Protein AF-A0AA42J144-F1 (afdb_monomer_lite)

Structure (mmCIF, N/CA/C/O backbone):
data_AF-A0AA42J144-F1
#
_entry.id   AF-A0AA42J144-F1
#
loop_
_atom_site.group_PDB
_atom_site.id
_atom_site.type_symbol
_atom_site.label_atom_id
_atom_site.label_alt_id
_atom_site.label_comp_id
_atom_site.label_asym_id
_atom_site.label_entity_id
_atom_site.label_seq_id
_atom_site.pdbx_PDB_ins_code
_atom_site.Cartn_x
_atom_site.Cartn_y
_atom_site.Cartn_z
_atom_site.occupancy
_atom_site.B_iso_or_equiv
_atom_site.auth_seq_id
_atom_site.auth_comp_id
_atom_site.auth_asym_id
_atom_site.auth_atom_id
_atom_site.pdbx_PDB_model_num
ATOM 1 N N . MET A 1 1 ? -23.942 -3.089 6.281 1.00 58.16 1 MET A N 1
ATOM 2 C CA . MET A 1 1 ? -23.198 -3.669 5.130 1.00 58.16 1 MET A CA 1
ATOM 3 C C . MET A 1 1 ? -22.330 -4.812 5.658 1.00 58.16 1 MET A C 1
ATOM 5 O O . MET A 1 1 ? -22.430 -5.117 6.838 1.00 58.16 1 MET A O 1
ATOM 9 N N . ALA A 1 2 ? -21.521 -5.504 4.844 1.00 68.31 2 ALA A N 1
ATOM 10 C CA . ALA A 1 2 ? -20.462 -6.337 5.428 1.00 68.31 2 ALA A CA 1
ATOM 11 C C . ALA A 1 2 ? -19.446 -5.417 6.132 1.00 68.31 2 ALA A C 1
ATOM 13 O O . ALA A 1 2 ? -19.110 -4.364 5.586 1.00 68.31 2 ALA A O 1
ATOM 14 N N . GLY A 1 3 ? -18.998 -5.793 7.333 1.00 84.81 3 GLY A N 1
ATOM 15 C CA . GLY A 1 3 ? -18.029 -5.004 8.097 1.00 84.81 3 GLY A CA 1
ATOM 16 C C . GLY A 1 3 ? -16.702 -4.816 7.353 1.00 84.81 3 GLY A C 1
ATOM 17 O O . GLY A 1 3 ? -16.341 -5.615 6.489 1.00 84.81 3 GLY A O 1
ATOM 18 N N . CYS A 1 4 ? -15.966 -3.756 7.685 1.00 93.94 4 CYS A N 1
ATOM 19 C CA . CYS A 1 4 ? -14.694 -3.414 7.052 1.00 93.94 4 CYS A CA 1
ATOM 20 C C . CYS A 1 4 ? -13.552 -3.470 8.056 1.00 93.94 4 CYS A C 1
ATOM 22 O O . CYS A 1 4 ? -13.543 -2.723 9.030 1.00 93.94 4 CYS A O 1
ATOM 24 N N . ASN A 1 5 ? -12.570 -4.327 7.787 1.00 97.19 5 ASN A N 1
ATOM 25 C CA . ASN A 1 5 ? -11.374 -4.461 8.611 1.00 97.19 5 ASN A CA 1
ATOM 26 C C . ASN A 1 5 ? -10.191 -3.866 7.855 1.00 97.19 5 ASN A C 1
ATOM 28 O O . ASN A 1 5 ? -9.768 -4.408 6.834 1.00 97.19 5 ASN A O 1
ATOM 32 N N . VAL A 1 6 ? -9.667 -2.748 8.341 1.00 97.75 6 VAL A N 1
ATOM 33 C CA . VAL A 1 6 ? -8.610 -1.979 7.686 1.00 97.75 6 VAL A CA 1
ATOM 34 C C . VAL A 1 6 ? -7.323 -2.121 8.477 1.00 97.75 6 VAL A C 1
ATOM 36 O O . VAL A 1 6 ? -7.276 -1.819 9.667 1.00 97.75 6 VAL A O 1
ATOM 39 N N . LEU A 1 7 ? -6.264 -2.556 7.803 1.00 98.12 7 LEU A N 1
ATOM 40 C CA . LEU A 1 7 ? -4.915 -2.591 8.343 1.00 98.12 7 LEU A CA 1
ATOM 41 C C . LEU A 1 7 ? -4.058 -1.603 7.553 1.00 98.12 7 LEU A C 1
ATOM 43 O O . LEU A 1 7 ? -3.829 -1.805 6.364 1.00 98.12 7 LEU A O 1
ATOM 47 N N . VAL A 1 8 ? -3.587 -0.539 8.197 1.00 97.31 8 VAL A N 1
ATOM 48 C CA . VAL A 1 8 ? -2.738 0.478 7.569 1.00 97.31 8 VAL A CA 1
ATOM 49 C C . VAL A 1 8 ? -1.294 0.301 8.019 1.00 97.31 8 VAL A C 1
ATOM 51 O O . VAL A 1 8 ? -1.003 0.314 9.215 1.00 97.31 8 VAL A O 1
ATOM 54 N N . TYR A 1 9 ? -0.391 0.176 7.050 1.00 95.44 9 TYR A N 1
ATOM 55 C CA . TYR A 1 9 ? 1.048 0.296 7.251 1.00 95.44 9 TYR A CA 1
ATOM 56 C C . TYR A 1 9 ? 1.542 1.533 6.500 1.00 95.44 9 TYR A C 1
ATOM 58 O O . TYR A 1 9 ? 1.660 1.525 5.270 1.00 95.44 9 TYR A O 1
ATOM 66 N N . GLY A 1 10 ? 1.805 2.602 7.243 1.00 91.50 10 GLY A N 1
ATOM 67 C CA . GLY A 1 10 ? 2.383 3.837 6.738 1.00 91.50 10 GLY A CA 1
ATOM 68 C C . GLY A 1 10 ? 3.850 3.938 7.133 1.00 91.50 10 GLY A C 1
ATOM 69 O O . GLY A 1 10 ? 4.163 3.896 8.316 1.00 91.50 10 GLY A O 1
ATOM 70 N N . SER A 1 11 ? 4.754 4.116 6.177 1.00 86.94 11 SER A N 1
ATOM 71 C CA . SER A 1 11 ? 6.141 4.494 6.469 1.00 86.94 11 SER A CA 1
ATOM 72 C C . SER A 1 11 ? 6.609 5.582 5.513 1.00 86.94 11 SER A C 1
ATOM 74 O O . SER A 1 11 ? 6.485 5.465 4.289 1.00 86.94 11 SER A O 1
ATOM 76 N N . GLY A 1 12 ? 7.140 6.663 6.077 1.00 72.00 12 GLY A N 1
ATOM 77 C CA . GLY A 1 12 ? 7.575 7.810 5.302 1.00 72.00 12 GLY A CA 1
ATOM 78 C C . GLY A 1 12 ? 8.625 8.648 6.013 1.00 72.00 12 GLY A C 1
ATOM 79 O O . GLY A 1 12 ? 8.705 8.695 7.238 1.00 72.00 12 GLY A O 1
ATOM 80 N N . ASN A 1 13 ? 9.407 9.341 5.193 1.00 69.12 13 ASN A N 1
ATOM 81 C CA . ASN A 1 13 ? 10.323 10.399 5.604 1.00 69.12 13 ASN A CA 1
ATOM 82 C C . ASN A 1 13 ? 9.637 11.757 5.442 1.00 69.12 13 ASN A C 1
ATOM 84 O O . ASN A 1 13 ? 8.698 11.864 4.649 1.00 69.12 13 ASN A O 1
ATOM 88 N N . CYS A 1 14 ? 10.097 12.743 6.213 1.00 57.16 14 CYS A N 1
ATOM 89 C CA . CYS A 1 14 ? 9.656 14.143 6.303 1.00 57.16 14 CYS A CA 1
ATOM 90 C C . CYS A 1 14 ? 8.375 14.522 5.549 1.00 57.16 14 CYS A C 1
ATOM 92 O O . CYS A 1 14 ? 7.340 14.684 6.189 1.00 57.16 14 CYS A O 1
ATOM 94 N N . GLU A 1 15 ? 8.406 14.652 4.215 1.00 61.41 15 GLU A N 1
ATOM 95 C CA . GLU A 1 15 ? 7.274 15.210 3.466 1.00 61.41 15 GLU A CA 1
ATOM 96 C C . GLU A 1 15 ? 6.050 14.293 3.426 1.00 61.41 15 GLU A C 1
ATOM 98 O O . GLU A 1 15 ? 4.920 14.767 3.375 1.00 61.41 15 GLU A O 1
ATOM 103 N N . ILE A 1 16 ? 6.262 12.977 3.461 1.00 74.62 16 ILE A N 1
ATOM 104 C CA . ILE A 1 16 ? 5.175 11.998 3.579 1.00 74.62 16 ILE A CA 1
ATOM 105 C C . ILE A 1 16 ? 4.931 11.628 5.037 1.00 74.62 16 ILE A C 1
ATOM 107 O O . ILE A 1 16 ? 3.812 11.265 5.380 1.00 74.62 16 ILE A O 1
ATOM 111 N N . ALA A 1 17 ? 5.940 11.746 5.902 1.00 77.56 17 ALA A N 1
ATOM 112 C CA . ALA A 1 17 ? 5.809 11.452 7.325 1.00 77.56 17 ALA A CA 1
ATOM 113 C C . ALA A 1 17 ? 4.704 12.302 7.979 1.00 77.56 17 ALA A C 1
ATOM 115 O O . ALA A 1 17 ? 3.832 11.747 8.642 1.00 77.56 17 ALA A O 1
ATOM 116 N N . ALA A 1 18 ? 4.683 13.614 7.710 1.00 76.00 18 ALA A N 1
ATOM 117 C CA . ALA A 1 18 ? 3.641 14.515 8.211 1.00 76.00 18 ALA A CA 1
ATOM 118 C C . ALA A 1 18 ? 2.244 14.174 7.657 1.00 76.00 18 ALA A C 1
ATOM 120 O O . ALA A 1 18 ? 1.253 14.243 8.376 1.00 76.00 18 ALA A O 1
ATOM 121 N N . LEU A 1 19 ? 2.163 13.752 6.391 1.00 81.62 19 LEU A N 1
ATOM 122 C CA . LEU A 1 19 ? 0.899 13.349 5.768 1.00 81.62 19 LEU A CA 1
ATOM 123 C C . LEU A 1 19 ? 0.388 12.003 6.308 1.00 81.62 19 LEU A C 1
ATOM 125 O O . LEU A 1 19 ? -0.814 11.826 6.467 1.00 81.62 19 LEU A O 1
ATOM 129 N N . ILE A 1 20 ? 1.283 11.052 6.600 1.00 88.31 20 ILE A N 1
ATOM 130 C CA . ILE A 1 20 ? 0.932 9.780 7.250 1.00 88.31 20 ILE A CA 1
ATOM 131 C C . ILE A 1 20 ? 0.431 10.051 8.668 1.00 88.31 20 ILE A C 1
ATOM 133 O O . ILE A 1 20 ? -0.573 9.475 9.077 1.00 88.31 20 ILE A O 1
ATOM 137 N N . GLU A 1 21 ? 1.119 10.923 9.407 1.00 85.75 21 GLU A N 1
ATOM 138 C CA . GLU A 1 21 ? 0.705 11.345 10.744 1.00 85.75 21 GLU A CA 1
ATOM 139 C C . GLU A 1 21 ? -0.700 11.961 10.718 1.00 85.75 21 GLU A C 1
ATOM 141 O O . GLU A 1 21 ? -1.574 11.521 11.464 1.00 85.75 21 GLU A O 1
ATOM 146 N N . GLU A 1 22 ? -0.943 12.915 9.814 1.00 87.31 22 GLU A N 1
ATOM 147 C CA . GLU A 1 22 ? -2.257 13.538 9.635 1.00 87.31 22 GLU A CA 1
ATOM 148 C C . GLU A 1 22 ? -3.335 12.514 9.258 1.00 87.31 22 GLU A C 1
ATOM 150 O O . GLU A 1 22 ? -4.426 12.530 9.826 1.00 87.31 22 GLU A O 1
ATOM 155 N N . GLU A 1 23 ? -3.045 11.591 8.339 1.00 92.00 23 GLU A N 1
ATOM 156 C CA . GLU A 1 23 ? -4.014 10.575 7.928 1.00 92.00 23 GLU A CA 1
ATOM 157 C C . GLU A 1 23 ? -4.383 9.635 9.087 1.00 92.00 23 GLU A C 1
ATOM 159 O O . GLU A 1 23 ? -5.553 9.294 9.249 1.00 92.00 23 GLU A O 1
ATOM 164 N N . ILE A 1 24 ? -3.428 9.261 9.947 1.00 91.19 24 ILE A N 1
ATOM 165 C CA . ILE A 1 24 ? -3.718 8.458 11.147 1.00 91.19 24 ILE A CA 1
ATOM 166 C C . ILE A 1 24 ? -4.563 9.257 12.150 1.00 91.19 24 ILE A C 1
ATOM 168 O O . ILE A 1 24 ? -5.530 8.716 12.688 1.00 91.19 24 ILE A O 1
ATOM 172 N N . GLU A 1 25 ? -4.282 10.551 12.352 1.00 90.06 25 GLU A N 1
ATOM 173 C CA . GLU A 1 25 ? -5.142 11.431 13.163 1.00 90.06 25 GLU A CA 1
ATOM 174 C C . GLU A 1 25 ? -6.573 11.522 12.596 1.00 90.06 25 GLU A C 1
ATOM 176 O O . GLU A 1 25 ? -7.549 11.575 13.350 1.00 90.06 25 GLU A O 1
ATOM 181 N N . LEU A 1 26 ? -6.728 11.541 11.268 1.00 92.38 26 LEU A N 1
ATOM 182 C CA . LEU A 1 26 ? -8.035 11.541 10.607 1.00 92.38 26 LEU A CA 1
ATOM 183 C C . LEU A 1 26 ? -8.758 10.199 10.745 1.00 92.38 26 LEU A C 1
ATOM 185 O O . LEU A 1 26 ? -9.975 10.198 10.943 1.00 92.38 26 LEU A O 1
ATOM 189 N N . LEU A 1 27 ? -8.037 9.075 10.708 1.00 92.81 27 LEU A N 1
ATOM 190 C CA . LEU A 1 27 ? -8.605 7.754 10.997 1.00 92.81 27 LEU A CA 1
ATOM 191 C C . LEU A 1 27 ? -9.163 7.678 12.424 1.00 92.81 27 LEU A C 1
ATOM 193 O O . LEU A 1 27 ? -10.223 7.089 12.611 1.00 92.81 27 LEU A O 1
ATOM 197 N N . GLY A 1 28 ? -8.546 8.377 13.385 1.00 88.00 28 GLY A N 1
ATOM 198 C CA . GLY A 1 28 ? -9.057 8.555 14.754 1.00 88.00 28 GLY A CA 1
ATOM 199 C C . GLY A 1 28 ? -10.491 9.098 14.843 1.00 88.00 28 GLY A C 1
ATOM 200 O O . GLY A 1 28 ? -11.234 8.816 15.793 1.00 88.00 28 GLY A O 1
ATOM 201 N N . LYS A 1 29 ? -10.907 9.861 13.826 1.00 90.38 29 LYS A N 1
ATOM 202 C CA . LYS A 1 29 ? -12.229 10.497 13.735 1.00 90.38 29 LYS A CA 1
ATOM 203 C C . LYS A 1 29 ? -13.271 9.625 13.042 1.00 90.38 29 LYS A C 1
ATOM 205 O O . LYS A 1 29 ? -14.443 9.993 13.043 1.00 90.38 29 LYS A O 1
ATOM 210 N N . VAL A 1 30 ? -12.872 8.497 12.454 1.00 89.62 30 VAL A N 1
ATOM 211 C CA . VAL A 1 30 ? -13.826 7.505 11.956 1.00 89.62 30 VAL A CA 1
ATOM 212 C C . VAL A 1 30 ? -14.493 6.866 13.173 1.00 89.62 30 VAL A C 1
ATOM 214 O O . VAL A 1 30 ? -13.828 6.452 14.123 1.00 89.62 30 VAL A O 1
ATOM 217 N N . ASP A 1 31 ? -15.819 6.873 13.187 1.00 86.75 31 ASP A N 1
ATOM 218 C CA . ASP A 1 31 ? -16.609 6.336 14.290 1.00 86.75 31 ASP A CA 1
ATOM 219 C C . ASP A 1 31 ? -17.840 5.646 13.710 1.00 86.75 31 ASP A C 1
ATOM 221 O O . ASP A 1 31 ? -18.845 6.279 13.386 1.00 86.75 31 ASP A O 1
ATOM 225 N N . HIS A 1 32 ? -17.689 4.352 13.443 1.00 88.12 32 HIS A N 1
ATOM 226 C CA . HIS A 1 32 ? -18.742 3.526 12.882 1.00 88.12 32 HIS A CA 1
ATOM 227 C C . HIS A 1 32 ? -18.584 2.074 13.356 1.00 88.12 32 HIS A C 1
ATOM 229 O O . HIS A 1 32 ? -17.521 1.488 13.135 1.00 88.12 32 HIS A O 1
ATOM 235 N N . PRO A 1 33 ? -19.638 1.446 13.910 1.00 86.00 33 PRO A N 1
ATOM 236 C CA . PRO A 1 33 ? -19.541 0.130 14.550 1.00 86.00 33 PRO A CA 1
ATOM 237 C C . PRO A 1 33 ? -19.189 -1.010 13.581 1.00 86.00 33 PRO A C 1
ATOM 239 O O . PRO A 1 33 ? -18.660 -2.039 13.984 1.00 86.00 33 PRO A O 1
ATOM 242 N N . GLU A 1 34 ? -19.463 -0.843 12.283 1.00 89.12 34 GLU A N 1
ATOM 243 C CA . GLU A 1 34 ? -19.100 -1.832 11.253 1.00 89.12 34 GLU A CA 1
ATOM 244 C C . GLU A 1 34 ? -17.634 -1.717 10.777 1.00 89.12 34 GLU A C 1
ATOM 246 O O . GLU A 1 34 ? -17.213 -2.496 9.920 1.00 89.12 34 GLU A O 1
ATOM 251 N N . ILE A 1 35 ? -16.855 -0.750 11.280 1.00 92.69 35 ILE A N 1
ATOM 252 C CA . ILE A 1 35 ? -15.471 -0.504 10.857 1.00 92.69 35 ILE A CA 1
ATOM 253 C C . ILE A 1 35 ? -14.504 -0.855 11.983 1.00 92.69 35 ILE A C 1
ATOM 255 O O . ILE A 1 35 ? -14.603 -0.335 13.087 1.00 92.69 35 ILE A O 1
ATOM 259 N N . LYS A 1 36 ? -13.497 -1.663 11.653 1.00 96.31 36 LYS A N 1
ATOM 260 C CA . LYS A 1 36 ? -12.343 -1.936 12.507 1.00 96.31 36 LYS A CA 1
ATOM 261 C C . LYS A 1 36 ? -11.076 -1.446 11.830 1.00 96.31 36 LYS A C 1
ATOM 263 O O . LYS A 1 36 ? -10.862 -1.712 10.648 1.00 96.31 36 LYS A O 1
ATOM 268 N N . ILE A 1 37 ? -10.224 -0.747 12.566 1.00 97.31 37 ILE A N 1
ATOM 269 C CA . ILE A 1 37 ? -9.002 -0.131 12.054 1.00 97.31 37 ILE A CA 1
ATOM 270 C C . ILE A 1 37 ? -7.842 -0.533 12.951 1.00 97.31 37 ILE A C 1
ATOM 272 O O . ILE A 1 37 ? -7.888 -0.369 14.164 1.00 97.31 37 ILE A O 1
ATOM 276 N N . PHE A 1 38 ? -6.768 -1.013 12.344 1.00 97.25 38 PHE A N 1
ATOM 277 C CA . PHE A 1 38 ? -5.453 -1.057 12.960 1.00 97.25 38 PHE A CA 1
ATOM 278 C C . PHE A 1 38 ? -4.490 -0.306 12.051 1.00 97.25 38 PHE A C 1
ATOM 280 O O . PHE A 1 38 ? -4.241 -0.734 10.927 1.00 97.25 38 PHE A O 1
ATOM 287 N N . ALA A 1 39 ? -3.949 0.813 12.512 1.00 95.81 39 ALA A N 1
ATOM 288 C CA . ALA A 1 39 ? -3.039 1.638 11.739 1.00 95.81 39 ALA A CA 1
ATOM 289 C C . ALA A 1 39 ? -1.717 1.818 12.480 1.00 95.81 39 ALA A C 1
ATOM 291 O O . ALA A 1 39 ? -1.699 2.102 13.675 1.00 95.81 39 ALA A O 1
ATOM 292 N N . ARG A 1 40 ? -0.606 1.678 11.757 1.00 93.06 40 ARG A N 1
ATOM 293 C CA . ARG A 1 40 ? 0.719 2.082 12.227 1.00 93.06 40 ARG A CA 1
ATOM 294 C C . ARG A 1 40 ? 1.379 3.014 11.226 1.00 93.06 40 ARG A C 1
ATOM 296 O O . ARG A 1 40 ? 1.500 2.672 10.051 1.00 93.06 40 ARG A O 1
ATOM 303 N N . GLY A 1 41 ? 1.823 4.164 11.716 1.00 89.62 41 GLY A N 1
ATOM 304 C CA . GLY A 1 41 ? 2.630 5.143 11.005 1.00 89.62 41 GLY A CA 1
ATOM 305 C C . GLY A 1 41 ? 4.027 5.206 11.593 1.00 89.62 41 GLY A C 1
ATOM 306 O O . GLY A 1 41 ? 4.191 5.509 12.770 1.00 89.62 41 GLY A O 1
ATOM 307 N N . TYR A 1 42 ? 5.027 4.940 10.766 1.00 85.81 42 TYR A N 1
ATOM 308 C CA . TYR A 1 42 ? 6.435 5.129 11.081 1.00 85.81 42 TYR A CA 1
ATOM 309 C C . TYR A 1 42 ? 6.873 6.477 10.494 1.00 85.81 42 TYR A C 1
ATOM 311 O O . TYR A 1 42 ? 7.049 6.616 9.281 1.00 85.81 42 TYR A O 1
ATOM 319 N N . ILE A 1 43 ? 6.976 7.476 11.366 1.00 82.06 43 ILE A N 1
ATOM 320 C CA . ILE A 1 43 ? 7.156 8.895 11.060 1.00 82.06 43 ILE A CA 1
ATOM 321 C C . ILE A 1 43 ? 8.629 9.250 11.306 1.00 82.06 43 ILE A C 1
ATOM 323 O O . ILE A 1 43 ? 9.068 9.447 12.441 1.00 82.06 43 ILE A O 1
ATOM 327 N N . LEU A 1 44 ? 9.424 9.293 10.236 1.00 68.56 44 LEU A N 1
ATOM 328 C CA . LEU A 1 44 ? 10.875 9.477 10.322 1.00 68.56 44 LEU A CA 1
ATOM 329 C C . LEU A 1 44 ? 11.244 10.972 10.235 1.00 68.56 44 LEU A C 1
ATOM 331 O O . LEU A 1 44 ? 11.186 11.568 9.159 1.00 68.56 44 LEU A O 1
ATOM 335 N N . GLU A 1 45 ? 11.619 11.575 11.372 1.00 59.84 45 GLU A N 1
ATOM 336 C CA . GLU A 1 45 ? 11.862 13.028 11.513 1.00 59.84 45 GLU A CA 1
ATOM 337 C C . GLU A 1 45 ? 13.197 13.520 10.921 1.00 59.84 45 GLU A C 1
ATOM 339 O O . GLU A 1 45 ? 13.265 14.609 10.357 1.00 59.84 45 GLU A O 1
ATOM 344 N N . ASN A 1 46 ? 14.272 12.733 11.042 1.00 50.22 46 ASN A N 1
ATOM 345 C CA . ASN A 1 46 ? 15.651 13.196 10.802 1.00 50.22 46 ASN A CA 1
ATOM 346 C C . ASN A 1 46 ? 16.232 12.834 9.420 1.00 50.22 46 ASN A C 1
ATOM 348 O O . ASN A 1 46 ? 17.410 13.076 9.163 1.00 50.22 46 ASN A O 1
ATOM 352 N N . SER A 1 47 ? 15.452 12.250 8.513 1.00 48.06 47 SER A N 1
ATOM 353 C CA . SER A 1 47 ? 15.985 11.612 7.298 1.00 48.06 47 SER A CA 1
ATOM 354 C C . SER A 1 47 ? 16.211 12.533 6.084 1.00 48.06 47 SER A C 1
ATOM 356 O O . SER A 1 47 ? 16.677 12.050 5.054 1.00 48.06 47 SER A O 1
ATOM 358 N N . CYS A 1 48 ? 15.924 13.845 6.146 1.00 45.66 48 CYS A N 1
ATOM 359 C CA . CYS A 1 48 ? 15.714 14.639 4.913 1.00 45.66 48 CYS A CA 1
ATOM 360 C C . CYS A 1 48 ? 16.618 15.845 4.665 1.00 45.66 48 CYS A C 1
ATOM 362 O O . CYS A 1 48 ? 16.312 16.633 3.766 1.00 45.66 48 CYS A O 1
ATOM 364 N N . LEU A 1 49 ? 17.762 15.985 5.343 1.00 37.56 49 LEU A N 1
ATOM 365 C CA . LEU A 1 49 ? 18.765 16.994 4.944 1.00 37.56 49 LEU A CA 1
ATOM 366 C C . LEU A 1 49 ? 19.121 16.897 3.440 1.00 37.56 49 LEU A C 1
ATOM 368 O O . LEU A 1 49 ? 19.347 17.912 2.785 1.00 37.56 49 LEU A O 1
ATOM 372 N N . ALA A 1 50 ? 19.047 15.686 2.883 1.00 38.41 50 ALA A N 1
ATOM 373 C CA . ALA A 1 50 ? 19.209 15.359 1.470 1.00 38.41 50 ALA A CA 1
ATOM 374 C C . ALA A 1 50 ? 18.093 15.887 0.529 1.00 38.41 50 ALA A C 1
ATOM 376 O O . ALA A 1 50 ? 18.371 16.321 -0.591 1.00 38.41 50 ALA A O 1
ATOM 377 N N . MET A 1 51 ? 16.818 15.881 0.948 1.00 42.38 51 MET A N 1
ATOM 378 C CA . MET A 1 51 ? 15.684 16.151 0.041 1.00 42.38 51 MET A CA 1
ATOM 379 C C . MET A 1 51 ? 15.193 17.605 0.040 1.00 42.38 51 MET A C 1
ATOM 381 O O . MET A 1 51 ? 14.686 18.066 -0.987 1.00 42.38 51 MET A O 1
ATOM 385 N N . TYR A 1 52 ? 15.456 18.378 1.102 1.00 38.91 52 TYR A N 1
ATOM 386 C CA . TYR A 1 52 ? 15.143 19.817 1.146 1.00 38.91 52 TYR A CA 1
ATOM 387 C C . TYR A 1 52 ? 15.827 20.630 0.029 1.00 38.91 52 TYR A C 1
ATOM 389 O O . TYR A 1 52 ? 15.319 21.681 -0.365 1.00 38.91 52 TYR A O 1
ATOM 397 N N . LYS A 1 53 ? 16.943 20.142 -0.536 1.00 38.06 53 LYS A N 1
ATOM 398 C CA . LYS A 1 53 ? 17.597 20.769 -1.699 1.00 38.06 53 LYS A CA 1
ATOM 399 C C . LYS A 1 53 ? 16.850 20.536 -3.020 1.00 38.06 53 LYS A C 1
ATOM 401 O O . LYS A 1 53 ? 16.918 21.388 -3.900 1.00 38.06 53 LYS A O 1
ATOM 406 N N . ARG A 1 54 ? 16.141 19.408 -3.174 1.00 40.66 54 ARG A N 1
ATOM 407 C CA . ARG A 1 54 ? 15.469 19.009 -4.428 1.00 40.66 54 ARG A CA 1
ATOM 408 C C . ARG A 1 54 ? 14.041 19.548 -4.547 1.00 40.66 54 ARG A C 1
ATOM 410 O O . ARG A 1 54 ? 13.563 19.736 -5.660 1.00 40.66 54 ARG A O 1
ATOM 417 N N . PHE A 1 55 ? 13.392 19.831 -3.419 1.00 46.56 55 PHE A N 1
ATOM 418 C CA . PHE A 1 55 ? 12.009 20.316 -3.349 1.00 46.56 55 PHE A CA 1
ATOM 419 C C . PHE A 1 55 ? 11.897 21.703 -2.708 1.00 46.56 55 PHE A C 1
ATOM 421 O O . PHE A 1 55 ? 10.886 22.029 -2.095 1.00 46.56 55 PHE A O 1
ATOM 428 N N . SER A 1 56 ? 12.924 22.545 -2.852 1.00 49.56 56 SER A N 1
ATOM 429 C CA . SER A 1 56 ? 12.938 23.898 -2.278 1.00 49.56 56 SER A CA 1
ATOM 430 C C . SER A 1 56 ? 11.742 24.753 -2.719 1.00 49.56 56 SER A C 1
ATOM 432 O O . SER A 1 56 ? 11.234 25.533 -1.920 1.00 49.56 56 SER A O 1
ATOM 434 N N . SER A 1 57 ? 11.243 24.555 -3.945 1.00 52.66 57 SER A N 1
ATOM 435 C CA . SER A 1 57 ? 10.034 25.204 -4.472 1.00 52.66 57 SER A CA 1
ATOM 436 C C . SER A 1 57 ? 8.723 24.671 -3.891 1.00 52.66 57 SER A C 1
ATOM 438 O O . SER A 1 57 ? 7.692 25.306 -4.069 1.00 52.66 57 SER A O 1
ATOM 440 N N . LEU A 1 58 ? 8.744 23.513 -3.229 1.00 49.47 58 LEU A N 1
ATOM 441 C CA . LEU A 1 58 ? 7.578 22.890 -2.597 1.00 49.47 58 LEU A CA 1
ATOM 442 C C . LEU A 1 58 ? 7.644 22.965 -1.068 1.00 49.47 58 LEU A C 1
ATOM 444 O O . LEU A 1 58 ? 6.811 22.375 -0.391 1.00 49.47 58 LEU A O 1
ATOM 448 N N . LYS A 1 59 ? 8.615 23.701 -0.512 1.00 54.16 59 LYS A N 1
ATOM 449 C CA . LYS A 1 59 ? 8.823 23.838 0.935 1.00 54.16 59 LYS A CA 1
ATOM 450 C C . LYS A 1 59 ? 7.568 24.305 1.678 1.00 54.16 59 LYS A C 1
ATOM 452 O O . LYS A 1 59 ? 7.341 23.853 2.793 1.00 54.16 59 LYS A O 1
ATOM 457 N N . ASP A 1 60 ? 6.759 25.150 1.046 1.00 55.84 60 ASP A N 1
ATOM 458 C CA . ASP A 1 60 ? 5.523 25.683 1.628 1.00 55.84 60 ASP A CA 1
ATOM 459 C C . ASP A 1 60 ? 4.346 24.683 1.570 1.00 55.84 60 ASP A C 1
ATOM 461 O O . ASP A 1 60 ? 3.369 24.846 2.295 1.00 55.84 60 ASP A O 1
ATOM 465 N N . GLU A 1 61 ? 4.438 23.634 0.740 1.00 53.84 61 GLU A N 1
ATOM 466 C CA . GLU A 1 61 ? 3.469 22.524 0.672 1.00 53.84 61 GLU A CA 1
ATOM 467 C C . GLU A 1 61 ? 3.856 21.346 1.587 1.00 53.84 61 GLU A C 1
ATOM 469 O O . GLU A 1 61 ? 3.046 20.451 1.828 1.00 53.84 61 GLU A O 1
ATOM 474 N N . ILE A 1 62 ? 5.093 21.329 2.098 1.00 56.59 62 ILE A N 1
ATOM 475 C CA . ILE A 1 62 ? 5.603 20.275 2.978 1.00 56.59 62 ILE A CA 1
ATOM 476 C C . ILE A 1 62 ? 5.101 20.530 4.404 1.00 56.59 62 ILE A C 1
ATOM 478 O O . ILE A 1 62 ? 5.521 21.477 5.071 1.00 56.59 62 ILE A O 1
ATOM 482 N N . GLY A 1 63 ? 4.208 19.659 4.881 1.00 59.22 63 GLY A N 1
ATOM 483 C CA . GLY A 1 63 ? 3.748 19.664 6.269 1.00 59.22 63 GLY A CA 1
ATOM 484 C C . GLY A 1 63 ? 4.896 19.438 7.259 1.00 59.22 63 GLY A C 1
ATOM 485 O O . GLY A 1 63 ? 5.887 18.774 6.952 1.00 59.22 63 GLY A O 1
ATOM 486 N N . GLN A 1 64 ? 4.764 19.991 8.465 1.00 62.81 64 GLN A N 1
ATOM 487 C CA . GLN A 1 64 ? 5.703 19.731 9.556 1.00 62.81 64 GLN A CA 1
ATOM 488 C C . GLN A 1 64 ? 5.257 18.492 10.331 1.00 62.81 64 GLN A C 1
ATOM 490 O O . GLN A 1 64 ? 4.091 18.395 10.714 1.00 62.81 64 GLN A O 1
ATOM 495 N N . VAL A 1 65 ? 6.191 17.570 10.573 1.00 64.44 65 VAL A N 1
ATOM 496 C CA . VAL A 1 65 ? 5.971 16.457 11.503 1.00 64.44 65 VAL A CA 1
ATOM 497 C C . VAL A 1 65 ? 5.725 17.034 12.895 1.00 64.44 65 VAL A C 1
ATOM 499 O O . VAL A 1 65 ? 6.492 17.882 13.353 1.00 64.44 65 VAL A O 1
ATOM 502 N N . LYS A 1 66 ? 4.644 16.602 13.549 1.00 67.25 66 LYS A N 1
ATOM 503 C CA . LYS A 1 66 ? 4.251 17.096 14.872 1.00 67.25 66 LYS A CA 1
ATOM 504 C C . LYS A 1 66 ? 4.892 16.285 15.995 1.00 67.25 66 LYS A C 1
ATOM 506 O O . LYS A 1 66 ? 5.313 16.883 16.983 1.00 67.25 66 LYS A O 1
ATOM 511 N N . ARG A 1 67 ? 4.895 14.949 15.888 1.00 68.25 67 ARG A N 1
ATOM 512 C CA . ARG A 1 67 ? 5.277 14.039 16.990 1.00 68.25 67 ARG A CA 1
ATOM 513 C C . ARG A 1 67 ? 6.446 13.109 16.671 1.00 68.25 67 ARG A C 1
ATOM 515 O O . ARG A 1 67 ? 7.179 12.765 17.593 1.00 68.25 67 ARG A O 1
ATOM 522 N N . GLY A 1 68 ? 6.566 12.663 15.420 1.00 70.69 68 GLY A N 1
ATOM 523 C CA . GLY A 1 68 ? 7.589 11.697 15.010 1.00 70.69 68 GLY A CA 1
ATOM 524 C C . GLY A 1 68 ? 7.473 10.313 15.647 1.00 70.69 68 GLY A C 1
ATOM 525 O O . GLY A 1 68 ? 6.633 10.050 16.506 1.00 70.69 68 GLY A O 1
ATOM 526 N N . GLY A 1 69 ? 8.342 9.397 15.217 1.00 79.50 69 GLY A N 1
ATOM 527 C CA . GLY A 1 69 ? 8.440 8.051 15.781 1.00 79.50 69 GLY A CA 1
ATOM 528 C C . GLY A 1 69 ? 7.352 7.100 15.279 1.00 79.50 69 GLY A C 1
ATOM 529 O O . GLY A 1 69 ? 6.963 7.134 14.114 1.00 79.50 69 GLY A O 1
ATOM 530 N N . LEU A 1 70 ? 6.894 6.199 16.142 1.00 85.44 70 LEU A N 1
ATOM 531 C CA . LEU A 1 70 ? 5.826 5.250 15.846 1.00 85.44 70 LEU A CA 1
ATOM 532 C C . LEU A 1 70 ? 4.500 5.765 16.406 1.00 85.44 70 LEU A C 1
ATOM 534 O O . LEU A 1 70 ? 4.344 5.910 17.620 1.00 85.44 70 LEU A O 1
ATOM 538 N N . TYR A 1 71 ? 3.528 5.953 15.521 1.00 86.81 71 TYR A N 1
ATOM 539 C CA . TYR A 1 71 ? 2.136 6.190 15.872 1.00 86.81 71 TYR A CA 1
ATOM 540 C C . TYR A 1 71 ? 1.313 4.932 15.570 1.00 86.81 71 TYR A C 1
ATOM 542 O O . TYR A 1 71 ? 1.197 4.519 14.420 1.00 86.81 71 TYR A O 1
ATOM 550 N N . GLU A 1 72 ? 0.750 4.307 16.601 1.00 89.00 72 GLU A N 1
ATOM 551 C CA . GLU A 1 72 ? -0.228 3.227 16.495 1.00 89.00 72 GLU A CA 1
ATOM 552 C C . GLU A 1 72 ? -1.628 3.727 16.868 1.00 89.00 72 GLU A C 1
ATOM 554 O O . GLU A 1 72 ? -1.832 4.346 17.913 1.00 89.00 72 GLU A O 1
ATOM 559 N N . TYR A 1 73 ? -2.601 3.379 16.034 1.00 90.38 73 TYR A N 1
ATOM 560 C CA . TYR A 1 73 ? -4.019 3.592 16.271 1.00 90.38 73 TYR A CA 1
ATOM 561 C C . TYR A 1 73 ? -4.778 2.276 16.111 1.00 90.38 73 TYR A C 1
ATOM 563 O O . TYR A 1 73 ? -4.534 1.504 15.179 1.00 90.38 73 TYR A O 1
ATOM 571 N N . PHE A 1 74 ? -5.717 2.021 17.015 1.00 93.38 74 PHE A N 1
ATOM 572 C CA . PHE A 1 74 ? -6.631 0.896 16.939 1.00 93.38 74 PHE A CA 1
ATOM 573 C C . PHE A 1 74 ? -8.060 1.324 17.266 1.00 93.38 74 PHE A C 1
ATOM 575 O O . PHE A 1 74 ? -8.288 2.079 18.209 1.00 93.38 74 PHE A O 1
ATOM 582 N N . TYR A 1 75 ? -9.003 0.796 16.493 1.00 89.81 75 TYR A N 1
ATOM 583 C CA . TYR A 1 75 ? -10.436 0.940 16.686 1.00 89.81 75 TYR A CA 1
ATOM 584 C C . TYR A 1 75 ? -11.138 -0.363 16.315 1.00 89.81 75 TYR A C 1
ATOM 586 O O . TYR A 1 75 ? -10.871 -0.916 15.249 1.00 89.81 75 TYR A O 1
ATOM 594 N N . ASP A 1 76 ? -12.027 -0.863 17.166 1.00 89.44 76 ASP A N 1
ATOM 595 C CA . ASP A 1 76 ? -12.759 -2.116 16.931 1.00 89.44 76 ASP A CA 1
ATOM 596 C C . ASP A 1 76 ? -14.261 -1.935 16.662 1.00 89.44 76 ASP A C 1
ATOM 598 O O . ASP A 1 76 ? -14.975 -2.932 16.526 1.00 89.44 76 ASP A O 1
ATOM 602 N N . GLY A 1 77 ? -14.711 -0.682 16.546 1.00 83.81 77 GLY A N 1
ATOM 603 C CA . GLY A 1 77 ? -16.118 -0.296 16.440 1.00 83.81 77 GLY A CA 1
ATOM 604 C C . GLY A 1 77 ? -16.665 0.344 17.720 1.00 83.81 77 GLY A C 1
ATOM 605 O O . GLY A 1 77 ? -17.677 1.040 17.660 1.00 83.81 77 GLY A O 1
ATOM 606 N N . GLU A 1 78 ? -15.987 0.162 18.857 1.00 84.75 78 GLU A N 1
ATOM 607 C CA . GLU A 1 78 ? -16.410 0.689 20.160 1.00 84.75 78 GLU A CA 1
ATOM 608 C C . GLU A 1 78 ? -15.241 1.339 20.914 1.00 84.75 78 GLU A C 1
ATOM 610 O O . GLU A 1 78 ? -15.319 2.499 21.323 1.00 84.75 78 GLU A O 1
ATOM 615 N N . GLU A 1 79 ? -14.131 0.617 21.069 1.00 87.25 79 GLU A N 1
ATOM 616 C CA . GLU A 1 79 ? -12.943 1.055 21.791 1.00 87.25 79 GLU A CA 1
ATOM 617 C C . GLU A 1 79 ? -11.936 1.722 20.848 1.00 87.25 79 GLU A C 1
ATOM 619 O O . GLU A 1 79 ? -11.618 1.205 19.777 1.00 87.25 79 GLU A O 1
ATOM 624 N N . LYS A 1 80 ? -11.388 2.867 21.275 1.00 90.44 80 LYS A N 1
ATOM 625 C CA . LYS A 1 80 ? -10.293 3.573 20.595 1.00 90.44 80 LYS A CA 1
ATOM 626 C C . LYS A 1 80 ? -9.037 3.532 21.455 1.00 90.44 80 LYS A C 1
ATOM 628 O O . LYS A 1 80 ? -9.053 3.982 22.599 1.00 90.44 80 LYS A O 1
ATOM 633 N N . ILE A 1 81 ? -7.940 3.042 20.883 1.00 90.00 81 ILE A N 1
ATOM 634 C CA . ILE A 1 81 ? -6.624 2.994 21.524 1.00 90.00 81 ILE A CA 1
ATOM 635 C C . ILE A 1 81 ? -5.621 3.737 20.645 1.00 90.00 81 ILE A C 1
ATOM 637 O O . ILE A 1 81 ? -5.424 3.396 19.479 1.00 90.00 81 ILE A O 1
ATOM 641 N N . GLU A 1 82 ? -4.937 4.714 21.232 1.00 89.00 82 GLU A N 1
ATOM 642 C CA . GLU A 1 82 ? -3.837 5.446 20.605 1.00 89.00 82 GLU A CA 1
ATOM 643 C C . GLU A 1 82 ? -2.552 5.227 21.398 1.00 89.00 82 GLU A C 1
ATOM 645 O O . GLU A 1 82 ? -2.519 5.382 22.622 1.00 89.00 82 GLU A O 1
ATOM 650 N N . ARG A 1 83 ? -1.469 4.887 20.699 1.00 86.31 83 ARG A N 1
ATOM 651 C CA . ARG A 1 83 ? -0.138 4.746 21.287 1.00 86.31 83 ARG A CA 1
ATOM 652 C C . ARG A 1 83 ? 0.881 5.490 20.441 1.00 86.31 83 ARG A C 1
ATOM 654 O O . ARG A 1 83 ? 0.926 5.340 19.226 1.00 86.31 83 ARG A O 1
ATOM 661 N N . HIS A 1 84 ? 1.733 6.244 21.122 1.00 83.06 84 HIS A N 1
ATOM 662 C CA . HIS A 1 84 ? 2.844 6.961 20.515 1.00 83.06 84 HIS A CA 1
ATOM 663 C C . HIS A 1 84 ? 4.140 6.521 21.177 1.00 83.06 84 HIS A C 1
ATOM 665 O O . HIS A 1 84 ? 4.250 6.525 22.404 1.00 83.06 84 HIS A O 1
ATOM 671 N N . GLU A 1 85 ? 5.121 6.148 20.368 1.00 81.31 85 GLU A N 1
ATOM 672 C CA . GLU A 1 8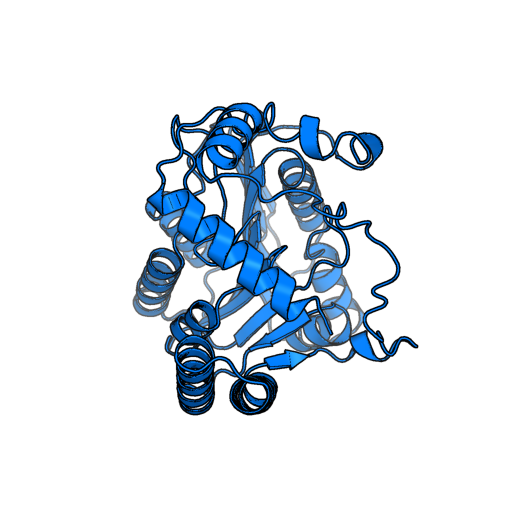5 ? 6.460 5.807 20.826 1.00 81.31 85 GLU A CA 1
ATOM 673 C C . GLU A 1 85 ? 7.473 6.652 20.064 1.00 81.31 85 GLU A C 1
ATOM 675 O O . GLU A 1 85 ? 7.566 6.567 18.842 1.00 81.31 85 GLU A O 1
ATOM 680 N N . MET A 1 86 ? 8.291 7.424 20.779 1.00 68.62 86 MET A N 1
ATOM 681 C CA . MET A 1 86 ? 9.403 8.169 20.180 1.00 68.62 86 MET A CA 1
ATOM 682 C C . MET A 1 86 ? 10.598 7.245 19.897 1.00 68.62 86 MET A C 1
ATOM 684 O O . MET A 1 86 ? 11.696 7.440 20.413 1.00 68.62 86 MET A O 1
ATOM 688 N N . VAL A 1 87 ? 10.373 6.185 19.121 1.00 66.44 87 VAL A N 1
ATOM 689 C CA . VAL A 1 87 ? 11.409 5.242 18.696 1.00 66.44 87 VAL A CA 1
ATOM 690 C C . VAL A 1 87 ? 11.557 5.340 17.185 1.00 66.44 87 VAL A C 1
ATOM 692 O O . VAL A 1 87 ? 10.598 5.137 16.440 1.00 66.44 87 VAL A O 1
ATOM 695 N N . LEU A 1 88 ? 12.781 5.613 16.728 1.00 62.12 88 LEU A N 1
ATOM 696 C CA . LEU A 1 88 ? 13.165 5.470 15.324 1.00 62.12 88 LEU A CA 1
ATOM 697 C C . LEU A 1 88 ? 13.260 3.976 15.001 1.00 62.12 88 LEU A C 1
ATOM 699 O O . LEU A 1 88 ? 14.327 3.367 15.063 1.00 62.12 88 LEU A O 1
ATOM 703 N N . ALA A 1 89 ? 12.113 3.364 14.729 1.00 62.03 89 ALA A N 1
ATOM 704 C CA . ALA A 1 89 ? 12.050 1.981 14.295 1.00 62.03 89 ALA A CA 1
ATOM 705 C C . ALA A 1 89 ? 12.423 1.887 12.812 1.00 62.03 89 ALA A C 1
ATOM 707 O O . ALA A 1 89 ? 11.981 2.696 11.993 1.00 62.03 89 ALA A O 1
ATOM 708 N N . LYS A 1 90 ? 13.204 0.863 12.458 1.00 72.12 90 LYS A N 1
ATOM 709 C CA . LYS A 1 90 ? 13.510 0.536 11.065 1.00 72.12 90 LYS A CA 1
ATOM 710 C C . LYS A 1 90 ? 12.271 -0.043 10.393 1.00 72.12 90 LYS A C 1
ATOM 712 O O . LYS A 1 90 ? 12.023 -1.250 10.391 1.00 72.12 90 LYS A O 1
ATOM 717 N N . SER A 1 91 ? 11.463 0.853 9.858 1.00 78.62 91 SER A N 1
ATOM 718 C CA . SER A 1 91 ? 10.183 0.551 9.219 1.00 78.62 91 SER A CA 1
ATOM 719 C C . SER A 1 91 ? 10.339 -0.265 7.929 1.00 78.62 91 SER A C 1
ATOM 721 O O . SER A 1 91 ? 9.471 -1.033 7.538 1.00 78.62 91 SER A O 1
ATOM 723 N N . SER A 1 92 ? 11.489 -0.167 7.274 1.00 83.50 92 SER A N 1
ATOM 724 C CA . SER A 1 92 ? 11.770 -0.929 6.052 1.00 83.50 92 SER A CA 1
ATOM 725 C C . SER A 1 92 ? 12.134 -2.404 6.272 1.00 83.50 92 SER A C 1
ATOM 727 O O . SER A 1 92 ? 12.231 -3.154 5.297 1.00 83.50 92 SER A O 1
ATOM 729 N N . GLU A 1 93 ? 12.365 -2.837 7.517 1.00 89.25 93 GLU A N 1
ATOM 730 C CA . GLU A 1 93 ? 12.750 -4.217 7.820 1.00 89.25 93 GLU A CA 1
ATOM 731 C C . GLU A 1 93 ? 11.552 -5.171 7.728 1.00 89.25 93 GLU A C 1
ATOM 733 O O . GLU A 1 93 ? 10.425 -4.870 8.134 1.00 89.25 93 GLU A O 1
ATOM 738 N N . LYS A 1 94 ? 11.813 -6.367 7.197 1.00 93.31 94 LYS A N 1
ATOM 739 C CA . LYS A 1 94 ? 10.807 -7.415 7.011 1.00 93.31 94 LYS A CA 1
ATOM 740 C C . LYS A 1 94 ? 10.168 -7.823 8.331 1.00 93.31 94 LYS A C 1
ATOM 742 O O . LYS A 1 94 ? 8.961 -8.034 8.383 1.00 93.31 94 LYS A O 1
ATOM 747 N N . GLU A 1 95 ? 10.980 -7.944 9.372 1.00 93.12 95 GLU A N 1
ATOM 748 C CA . GLU A 1 95 ? 10.575 -8.351 10.710 1.00 93.12 95 GLU A CA 1
ATOM 749 C C . GLU A 1 95 ? 9.628 -7.312 11.322 1.00 93.12 95 GLU A C 1
ATOM 751 O O . GLU A 1 95 ? 8.554 -7.679 11.795 1.00 93.12 95 GLU A O 1
ATOM 756 N N . THR A 1 96 ? 9.958 -6.019 11.207 1.00 91.38 96 THR A N 1
ATOM 757 C CA . THR A 1 96 ? 9.099 -4.904 11.642 1.00 91.38 96 THR A CA 1
ATOM 758 C C . THR A 1 96 ? 7.750 -4.922 10.923 1.00 91.38 96 THR A C 1
ATOM 760 O O . THR A 1 96 ? 6.693 -4.755 11.539 1.00 91.38 96 THR A O 1
ATOM 763 N N . PHE A 1 97 ? 7.770 -5.141 9.606 1.00 94.75 97 PHE A N 1
ATOM 764 C CA . PHE A 1 97 ? 6.558 -5.251 8.802 1.00 94.75 97 PHE A CA 1
ATOM 765 C C . PHE A 1 97 ? 5.705 -6.464 9.210 1.00 94.75 97 PHE A C 1
ATOM 767 O O . PHE A 1 97 ? 4.498 -6.336 9.422 1.00 94.75 97 PHE A O 1
ATOM 774 N N . GLU A 1 98 ? 6.323 -7.636 9.368 1.00 96.25 98 GLU A N 1
ATOM 775 C CA . GLU A 1 98 ? 5.647 -8.868 9.781 1.00 96.25 98 GLU A CA 1
ATOM 776 C C . GLU A 1 98 ? 5.027 -8.750 11.176 1.00 96.25 98 GLU A C 1
ATOM 778 O O . GLU A 1 98 ? 3.876 -9.150 11.360 1.00 96.25 98 GLU A O 1
ATOM 783 N N . GLU A 1 99 ? 5.741 -8.161 12.137 1.00 94.62 99 GLU A N 1
ATOM 784 C CA . GLU A 1 99 ? 5.236 -7.921 13.488 1.00 94.62 99 GLU A CA 1
ATOM 785 C C . GLU A 1 99 ? 3.993 -7.025 13.465 1.00 94.62 99 GLU A C 1
ATOM 787 O O . GLU A 1 99 ? 2.963 -7.373 14.050 1.00 94.62 99 GLU A O 1
ATOM 792 N N . CYS A 1 100 ? 4.058 -5.906 12.735 1.00 94.25 100 CYS A N 1
ATOM 793 C CA . CYS A 1 100 ? 2.925 -5.002 12.560 1.00 94.25 100 CYS A CA 1
ATOM 794 C C . CYS A 1 100 ? 1.703 -5.738 11.999 1.00 94.25 100 CYS A C 1
ATOM 796 O O . CYS A 1 100 ? 0.608 -5.644 12.558 1.00 94.25 100 CYS A O 1
ATOM 798 N N . LEU A 1 101 ? 1.880 -6.488 10.906 1.00 96.62 101 LEU A N 1
ATOM 799 C CA . LEU A 1 101 ? 0.777 -7.219 10.290 1.00 96.62 101 LEU A CA 1
ATOM 800 C C . LEU A 1 101 ? 0.219 -8.300 11.217 1.00 96.62 101 LEU A C 1
ATOM 802 O O . LEU A 1 101 ? -0.996 -8.454 11.314 1.00 96.62 101 LEU A O 1
ATOM 806 N N . GLN A 1 102 ? 1.080 -9.038 11.919 1.00 96.88 102 GLN A N 1
ATOM 807 C CA . GLN A 1 102 ? 0.651 -10.072 12.854 1.00 96.88 102 GLN A CA 1
ATOM 808 C C . GLN A 1 102 ? -0.175 -9.481 14.006 1.00 96.88 102 GLN A C 1
ATOM 810 O O . GLN A 1 102 ? -1.186 -10.069 14.396 1.00 96.88 102 GLN A O 1
ATOM 815 N N . MET A 1 103 ? 0.225 -8.321 14.533 1.00 95.00 103 MET A N 1
ATOM 816 C CA . MET A 1 103 ? -0.540 -7.606 15.554 1.00 95.00 103 MET A CA 1
ATOM 817 C C . MET A 1 103 ? -1.887 -7.121 15.022 1.00 95.00 103 MET A C 1
ATOM 819 O O . MET A 1 103 ? -2.907 -7.380 15.661 1.00 95.00 103 MET A O 1
ATOM 823 N N . GLY A 1 104 ? -1.904 -6.488 13.846 1.00 95.62 104 GLY A N 1
ATOM 824 C CA . GLY A 1 104 ? -3.133 -6.005 13.220 1.00 95.62 104 GLY A CA 1
ATOM 825 C C . GLY A 1 104 ? -4.122 -7.129 12.923 1.00 95.62 104 GLY A C 1
ATOM 826 O O . GLY A 1 104 ? -5.275 -7.041 13.327 1.00 95.62 104 GLY A O 1
ATOM 827 N N . ILE A 1 105 ? -3.666 -8.236 12.326 1.00 96.56 105 ILE A N 1
ATOM 828 C CA . ILE A 1 105 ? -4.498 -9.425 12.068 1.00 96.56 105 ILE A CA 1
ATOM 829 C C . ILE A 1 105 ? -5.109 -9.958 13.368 1.00 96.56 105 ILE A C 1
ATOM 831 O O . ILE A 1 105 ? -6.308 -10.226 13.423 1.00 96.56 105 ILE A O 1
ATOM 835 N N . LYS A 1 106 ? -4.300 -10.086 14.427 1.00 95.12 106 LYS A N 1
ATOM 836 C CA . LYS A 1 106 ? -4.774 -10.587 15.721 1.00 95.12 106 LYS A CA 1
ATOM 837 C C . LYS A 1 106 ? -5.815 -9.658 16.350 1.00 95.12 106 LYS A C 1
ATOM 839 O O . LYS A 1 106 ? -6.781 -10.156 16.916 1.00 95.12 106 LYS A O 1
ATOM 844 N N . ARG A 1 107 ? -5.605 -8.339 16.290 1.00 93.38 107 ARG A N 1
ATOM 845 C CA . ARG A 1 107 ? -6.523 -7.356 16.885 1.00 93.38 107 ARG A CA 1
ATOM 846 C C . ARG A 1 107 ? -7.822 -7.213 16.095 1.00 93.38 107 ARG A C 1
ATOM 848 O O . ARG A 1 107 ? -8.884 -7.164 16.698 1.00 93.38 107 ARG A O 1
ATOM 855 N N . LEU A 1 108 ? -7.743 -7.181 14.764 1.00 94.44 108 LEU A N 1
ATOM 856 C CA . LEU A 1 108 ? -8.922 -7.098 13.899 1.00 94.44 108 LEU A CA 1
ATOM 857 C C . LEU A 1 108 ? -9.773 -8.375 13.980 1.00 94.44 108 LEU A C 1
ATOM 859 O O . LEU A 1 108 ? -11.000 -8.285 13.940 1.00 94.44 108 LEU A O 1
ATOM 863 N N . ASN A 1 109 ? -9.121 -9.538 14.135 1.00 92.50 109 ASN A N 1
ATOM 864 C CA . ASN A 1 109 ? -9.748 -10.859 14.232 1.00 92.50 109 ASN A CA 1
ATOM 865 C C . ASN A 1 109 ? -10.797 -11.084 13.127 1.00 92.50 109 ASN A C 1
ATOM 867 O O . ASN A 1 109 ? -11.986 -11.259 13.399 1.00 92.50 109 ASN A O 1
ATOM 871 N N . ALA A 1 110 ? -10.343 -11.017 11.875 1.00 92.69 110 ALA A N 1
ATOM 872 C CA . ALA A 1 110 ? -11.196 -11.085 10.697 1.00 92.69 110 ALA A CA 1
ATOM 873 C C . ALA A 1 110 ? -10.572 -11.933 9.586 1.00 92.69 110 ALA A C 1
ATOM 875 O O . ALA A 1 110 ? -9.353 -11.926 9.412 1.00 92.69 110 ALA A O 1
ATOM 876 N N . ASP A 1 111 ? -11.426 -12.601 8.808 1.00 94.19 111 ASP A N 1
ATOM 877 C CA . ASP A 1 111 ? -11.021 -13.450 7.6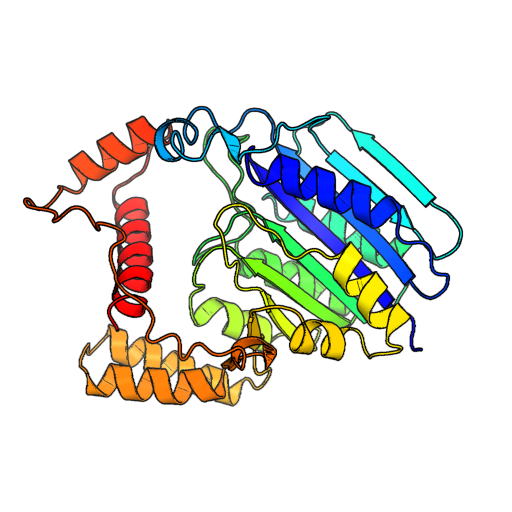81 1.00 94.19 111 ASP A CA 1
ATOM 878 C C . ASP A 1 111 ? -10.632 -12.636 6.435 1.00 94.19 111 ASP A C 1
ATOM 880 O O . ASP A 1 111 ? -9.857 -13.107 5.604 1.00 94.19 111 ASP A O 1
ATOM 884 N N . GLU A 1 112 ? -11.122 -11.400 6.314 1.00 96.50 112 GLU A N 1
ATOM 885 C CA . GLU A 1 112 ? -10.831 -10.488 5.205 1.00 96.50 112 GLU A CA 1
ATOM 886 C C . GLU A 1 112 ? -10.333 -9.140 5.730 1.00 96.50 112 GLU A C 1
ATOM 888 O O . GLU A 1 112 ? -10.952 -8.531 6.610 1.00 96.50 112 GLU A O 1
ATOM 893 N N . ILE A 1 113 ? -9.206 -8.672 5.183 1.00 97.94 113 ILE A N 1
ATOM 894 C CA . ILE A 1 113 ? -8.543 -7.429 5.593 1.00 97.94 113 ILE A CA 1
ATOM 895 C C . ILE A 1 113 ? -8.207 -6.567 4.375 1.00 97.94 113 ILE A C 1
ATOM 897 O O . ILE A 1 113 ? -7.545 -7.010 3.435 1.00 97.94 113 ILE A O 1
ATOM 901 N N . PHE A 1 114 ? -8.586 -5.293 4.443 1.00 98.19 114 PHE A N 1
ATOM 902 C CA . PHE A 1 114 ? -8.093 -4.236 3.570 1.00 98.19 114 PHE A CA 1
ATOM 903 C C . PHE A 1 114 ? -6.723 -3.776 4.059 1.00 98.19 114 PHE A C 1
ATOM 905 O O . PHE A 1 114 ? -6.620 -3.021 5.023 1.00 98.19 114 PHE A O 1
ATOM 912 N N . LEU A 1 115 ? -5.665 -4.253 3.407 1.00 97.88 115 LEU A N 1
ATOM 913 C CA . LEU A 1 115 ? -4.295 -3.872 3.721 1.00 97.88 115 LEU A CA 1
ATOM 914 C C . LEU A 1 115 ? -3.908 -2.637 2.908 1.00 97.88 115 LEU A C 1
ATOM 916 O O . LEU A 1 115 ? -3.697 -2.736 1.699 1.00 97.88 115 LEU A O 1
ATOM 920 N N . VAL A 1 116 ? -3.783 -1.493 3.574 1.00 97.38 116 VAL A N 1
ATOM 921 C CA . VAL A 1 116 ? -3.371 -0.230 2.958 1.00 97.38 116 VAL A CA 1
ATOM 922 C C . VAL A 1 116 ? -1.893 0.021 3.234 1.00 97.38 116 VAL A C 1
ATOM 924 O O . VAL A 1 116 ? -1.472 0.122 4.384 1.00 97.38 116 VAL A O 1
ATOM 927 N N . LEU A 1 117 ? -1.101 0.111 2.169 1.00 94.62 117 LEU A N 1
ATOM 928 C CA . LEU A 1 117 ? 0.341 0.337 2.217 1.00 94.62 117 LEU A CA 1
ATOM 929 C C . LEU A 1 117 ? 0.637 1.749 1.711 1.00 94.62 117 LEU A C 1
ATOM 931 O O . LEU A 1 117 ? 0.440 2.024 0.525 1.00 94.62 117 LEU A O 1
ATOM 935 N N . ILE A 1 118 ? 1.116 2.626 2.595 1.00 90.88 118 ILE A N 1
ATOM 936 C CA . ILE A 1 118 ? 1.425 4.022 2.266 1.00 90.88 118 ILE A CA 1
ATOM 937 C C . ILE A 1 118 ? 2.902 4.309 2.508 1.00 90.88 118 ILE A C 1
ATOM 939 O O . ILE A 1 118 ? 3.416 4.093 3.603 1.00 90.88 118 ILE A O 1
ATOM 943 N N . GLY A 1 119 ? 3.591 4.838 1.501 1.00 82.31 119 GLY A N 1
ATOM 944 C CA . GLY A 1 119 ? 4.956 5.304 1.698 1.00 82.31 119 GLY A CA 1
ATOM 945 C C . GLY A 1 119 ? 5.675 5.711 0.427 1.00 82.31 119 GLY A C 1
ATOM 946 O O . GLY A 1 119 ? 5.078 5.844 -0.643 1.00 82.31 119 GLY A O 1
ATOM 947 N N . GLN A 1 120 ? 6.981 5.928 0.560 1.00 76.12 120 GLN A N 1
ATOM 948 C CA . GLN A 1 120 ? 7.879 6.096 -0.580 1.00 76.12 120 GLN A CA 1
ATOM 949 C C . GLN A 1 120 ? 8.280 4.728 -1.132 1.00 76.12 120 GLN A C 1
ATOM 951 O O . GLN A 1 120 ? 8.642 3.831 -0.373 1.00 76.12 120 GLN A O 1
ATOM 956 N N . SER A 1 121 ? 8.269 4.568 -2.450 1.00 74.56 121 SER A N 1
ATOM 957 C CA . SER A 1 121 ? 8.583 3.302 -3.115 1.00 74.56 121 SER A CA 1
ATOM 958 C C . SER A 1 121 ? 9.186 3.523 -4.498 1.00 74.56 121 SER A C 1
ATOM 960 O O . SER A 1 121 ? 9.165 4.629 -5.043 1.00 74.56 121 SER A O 1
ATOM 962 N N . ASN A 1 122 ? 9.756 2.457 -5.057 1.00 67.31 122 ASN A N 1
ATOM 963 C CA . ASN A 1 122 ? 10.271 2.437 -6.422 1.00 67.31 122 ASN A CA 1
ATOM 964 C C . ASN A 1 122 ? 10.050 1.065 -7.085 1.00 67.31 122 ASN A C 1
ATOM 966 O O . ASN A 1 122 ? 9.337 0.207 -6.561 1.00 67.31 122 ASN A O 1
ATOM 970 N N . ALA A 1 123 ? 10.709 0.822 -8.220 1.00 63.03 123 ALA A N 1
ATOM 971 C CA . ALA A 1 123 ? 10.603 -0.429 -8.970 1.00 63.03 123 ALA A CA 1
ATOM 972 C C . ALA A 1 123 ? 11.043 -1.690 -8.197 1.00 63.03 123 ALA A C 1
ATOM 974 O O . ALA A 1 123 ? 10.736 -2.800 -8.626 1.00 63.03 123 ALA A O 1
ATOM 975 N N . THR A 1 124 ? 11.736 -1.548 -7.063 1.00 68.88 124 THR A N 1
ATOM 976 C CA . THR A 1 124 ? 12.385 -2.661 -6.348 1.00 68.88 124 THR A CA 1
ATOM 977 C C . THR A 1 124 ? 11.975 -2.799 -4.878 1.00 68.88 124 THR A C 1
ATOM 979 O O . THR A 1 124 ? 12.406 -3.746 -4.220 1.00 68.88 124 THR A O 1
ATOM 982 N N . GLY A 1 125 ? 11.158 -1.896 -4.333 1.00 76.12 125 GLY A N 1
ATOM 983 C CA . GLY A 1 125 ? 10.634 -2.051 -2.977 1.00 76.12 125 GLY A CA 1
ATOM 984 C C . GLY A 1 125 ? 9.811 -0.873 -2.466 1.00 76.12 125 GLY A C 1
ATOM 985 O O . GLY A 1 125 ? 9.639 0.141 -3.147 1.00 76.12 125 GLY A O 1
ATOM 986 N N . LEU A 1 126 ? 9.318 -1.044 -1.242 1.00 84.38 126 LEU A N 1
ATOM 987 C CA . LEU A 1 126 ? 8.469 -0.124 -0.489 1.00 84.38 126 LEU A CA 1
ATOM 988 C C . LEU A 1 126 ? 9.198 0.452 0.722 1.00 84.38 126 LEU A C 1
ATOM 990 O O . LEU A 1 126 ? 10.168 -0.130 1.198 1.00 84.38 126 LEU A O 1
ATOM 994 N N . PHE A 1 127 ? 8.656 1.542 1.260 1.00 84.19 127 PHE A N 1
ATOM 995 C CA . PHE A 1 127 ? 9.053 2.131 2.538 1.00 84.19 127 PHE A CA 1
ATOM 996 C C . PHE A 1 127 ? 10.542 2.464 2.577 1.00 84.19 127 PHE A C 1
ATOM 998 O O . PHE A 1 127 ? 11.291 1.910 3.374 1.00 84.19 127 PHE A O 1
ATOM 1005 N N . TRP A 1 128 ? 10.988 3.332 1.665 1.00 76.06 128 TRP A N 1
ATOM 1006 C CA . TRP A 1 128 ? 12.357 3.842 1.726 1.00 76.06 128 TRP A CA 1
ATOM 1007 C C . TRP A 1 128 ? 12.630 4.490 3.082 1.00 76.06 128 TRP A C 1
ATOM 1009 O O . TRP A 1 128 ? 11.927 5.411 3.496 1.00 76.06 128 TRP A O 1
ATOM 1019 N N . ASP A 1 129 ? 13.683 4.022 3.730 1.00 73.62 129 ASP A N 1
ATOM 1020 C CA . ASP A 1 129 ? 14.061 4.352 5.093 1.00 73.62 129 ASP A CA 1
ATOM 1021 C C . ASP A 1 129 ? 15.536 4.756 5.101 1.00 73.62 129 ASP A C 1
ATOM 1023 O O . ASP A 1 129 ? 16.388 4.064 4.540 1.00 73.62 129 ASP A O 1
ATOM 1027 N N . PHE A 1 130 ? 15.826 5.906 5.700 1.00 68.75 130 PHE A N 1
ATOM 1028 C CA . PHE A 1 130 ? 17.164 6.501 5.743 1.00 68.75 130 PHE A CA 1
ATOM 1029 C C . PHE A 1 130 ? 17.673 6.639 7.184 1.00 68.75 130 PHE A C 1
ATOM 1031 O O . PHE A 1 130 ? 18.575 7.428 7.442 1.00 68.75 130 PHE A O 1
ATOM 1038 N N . VAL A 1 131 ? 17.086 5.908 8.140 1.00 67.62 131 VAL A N 1
ATOM 1039 C CA . VAL A 1 131 ? 17.521 5.936 9.548 1.00 67.62 131 VAL A CA 1
ATOM 1040 C C . VAL A 1 131 ? 18.914 5.320 9.720 1.00 67.62 131 VAL A C 1
ATOM 1042 O O . VAL A 1 131 ? 19.669 5.729 10.600 1.00 67.62 131 VAL A O 1
ATOM 1045 N N . ALA A 1 132 ? 19.265 4.331 8.896 1.00 65.06 132 ALA A N 1
ATOM 1046 C CA . ALA A 1 132 ? 20.572 3.681 8.923 1.00 65.06 132 ALA A CA 1
ATOM 1047 C C . ALA A 1 132 ? 21.600 4.385 8.015 1.00 65.06 132 ALA A C 1
ATOM 1049 O O . ALA A 1 132 ? 21.243 5.133 7.111 1.00 65.06 132 ALA A O 1
ATOM 1050 N N . GLU A 1 133 ? 22.889 4.068 8.204 1.00 58.72 133 GLU A N 1
ATOM 1051 C CA . GLU A 1 133 ? 24.005 4.575 7.377 1.00 58.72 133 GLU A CA 1
ATOM 1052 C C . GLU A 1 133 ? 23.801 4.318 5.871 1.00 58.72 133 GLU A C 1
ATOM 1054 O O . GLU A 1 133 ? 24.232 5.097 5.018 1.00 58.72 133 GLU A O 1
ATOM 1059 N N . ARG A 1 134 ? 23.115 3.219 5.538 1.00 61.41 134 ARG A N 1
ATOM 1060 C CA . ARG A 1 134 ? 22.694 2.898 4.175 1.00 61.41 134 ARG A CA 1
ATOM 1061 C C . ARG A 1 134 ? 21.173 2.932 4.088 1.00 61.41 134 ARG A C 1
ATOM 1063 O O . ARG A 1 134 ? 20.534 2.265 4.904 1.00 61.41 134 ARG A O 1
ATOM 1070 N N 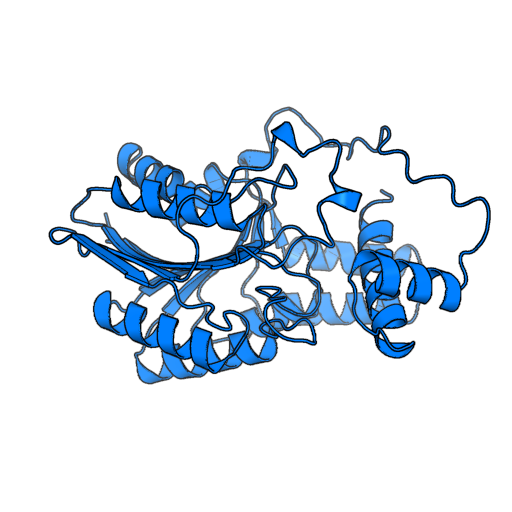. PRO A 1 135 ? 20.604 3.613 3.078 1.00 67.88 135 PRO A N 1
ATOM 1071 C CA . PRO A 1 135 ? 19.174 3.566 2.831 1.00 67.88 135 PRO A CA 1
ATOM 1072 C C . PRO A 1 135 ? 18.688 2.126 2.651 1.00 67.88 135 PRO A C 1
ATOM 1074 O O . PRO A 1 135 ? 19.301 1.334 1.926 1.00 67.88 135 PRO A O 1
ATOM 1077 N N . SER A 1 136 ? 17.569 1.796 3.278 1.00 73.69 136 SER A N 1
ATOM 1078 C CA . SER A 1 136 ? 16.926 0.489 3.195 1.00 73.69 136 SER A CA 1
ATOM 1079 C C . SER A 1 136 ? 15.487 0.612 2.705 1.00 73.69 136 SER A C 1
ATOM 1081 O O . SER A 1 136 ? 14.909 1.694 2.634 1.00 73.69 136 SER A O 1
ATOM 1083 N N . LYS A 1 137 ? 14.919 -0.516 2.281 1.00 83.69 137 LYS A N 1
ATOM 1084 C CA . LYS A 1 137 ? 13.538 -0.622 1.805 1.00 83.69 137 LYS A CA 1
ATOM 1085 C C . LYS A 1 137 ? 13.040 -2.048 1.994 1.00 83.69 137 LYS A C 1
ATOM 1087 O O . LYS A 1 137 ? 13.824 -2.995 1.876 1.00 83.69 137 LYS A O 1
ATOM 1092 N N . LEU A 1 138 ? 11.738 -2.199 2.187 1.00 88.56 138 LEU A N 1
ATOM 1093 C CA . LEU A 1 138 ? 11.083 -3.496 2.157 1.00 88.56 138 LEU A CA 1
ATOM 1094 C C . LEU A 1 138 ? 11.027 -3.981 0.708 1.00 88.56 138 LEU A C 1
ATOM 1096 O O . LEU A 1 138 ? 10.303 -3.431 -0.125 1.00 88.56 138 LEU A O 1
ATOM 1100 N N . ARG A 1 139 ? 11.797 -5.020 0.384 1.00 87.62 139 ARG A N 1
ATOM 1101 C CA . ARG A 1 139 ? 11.748 -5.623 -0.952 1.00 87.62 139 ARG A CA 1
ATOM 1102 C C . ARG A 1 139 ? 10.387 -6.254 -1.196 1.00 87.62 139 ARG A C 1
ATOM 1104 O O . ARG A 1 139 ? 9.771 -6.822 -0.291 1.00 87.62 139 ARG A O 1
ATOM 1111 N N . TYR A 1 140 ? 9.950 -6.219 -2.445 1.00 85.69 140 TYR A N 1
ATOM 1112 C CA . TYR A 1 140 ? 8.672 -6.803 -2.814 1.00 85.69 140 TYR A CA 1
ATOM 1113 C C . TYR A 1 140 ? 8.613 -8.316 -2.552 1.00 85.69 140 TYR A C 1
ATOM 1115 O O . TYR A 1 140 ? 7.557 -8.833 -2.186 1.00 85.69 140 TYR A O 1
ATOM 1123 N N . GLU A 1 141 ? 9.728 -9.036 -2.702 1.00 88.69 141 GLU A N 1
ATOM 1124 C CA . GLU A 1 141 ? 9.800 -10.467 -2.391 1.00 88.69 141 GLU A CA 1
ATOM 1125 C C . GLU A 1 141 ? 9.568 -10.727 -0.900 1.00 88.69 141 GLU A C 1
ATOM 1127 O O . GLU A 1 141 ? 8.867 -11.672 -0.536 1.00 88.69 141 GLU A O 1
ATOM 1132 N N . ASP A 1 142 ? 10.124 -9.877 -0.035 1.00 93.38 142 ASP A N 1
ATOM 1133 C CA . ASP A 1 142 ? 9.954 -9.987 1.412 1.00 93.38 142 ASP A CA 1
ATOM 1134 C C . ASP A 1 142 ? 8.509 -9.678 1.821 1.00 93.38 142 ASP A C 1
ATOM 1136 O O . ASP A 1 142 ? 7.919 -10.462 2.569 1.00 93.38 142 ASP A O 1
ATOM 1140 N N . LEU A 1 143 ? 7.899 -8.634 1.242 1.00 93.12 143 LEU A N 1
ATOM 1141 C CA . LEU A 1 143 ? 6.461 -8.358 1.359 1.00 93.12 143 LEU A CA 1
ATOM 1142 C C . LEU A 1 143 ? 5.630 -9.595 0.984 1.00 93.12 143 LEU A C 1
ATOM 1144 O O . LEU A 1 143 ? 4.806 -10.056 1.774 1.00 93.12 143 LEU A O 1
ATOM 1148 N N . SER A 1 144 ? 5.867 -10.168 -0.201 1.00 93.00 144 SER A N 1
ATOM 1149 C CA . SER A 1 144 ? 5.114 -11.331 -0.680 1.00 93.00 144 SER A CA 1
ATOM 1150 C C . SER A 1 144 ? 5.259 -12.539 0.249 1.00 93.00 144 SER A C 1
ATOM 1152 O O . SER A 1 144 ? 4.287 -13.260 0.467 1.00 93.00 144 SER A O 1
ATOM 1154 N N . GLN A 1 145 ? 6.447 -12.782 0.803 1.00 94.69 145 GLN A N 1
ATOM 1155 C CA . GLN A 1 145 ? 6.669 -13.895 1.729 1.00 94.69 145 GLN A CA 1
ATOM 1156 C C . GLN A 1 145 ? 5.930 -13.710 3.056 1.00 94.69 145 GLN A C 1
ATOM 1158 O O . GLN A 1 145 ? 5.391 -14.682 3.594 1.00 94.69 145 GLN A O 1
ATOM 1163 N N . VAL A 1 146 ? 5.910 -12.486 3.589 1.00 96.06 146 VAL A N 1
ATOM 1164 C CA . VAL A 1 146 ? 5.191 -12.164 4.828 1.00 96.06 146 VAL A CA 1
ATOM 1165 C C . VAL A 1 146 ? 3.690 -12.368 4.632 1.00 96.06 146 VAL A C 1
ATOM 1167 O O . VAL A 1 146 ? 3.066 -13.086 5.416 1.00 96.06 146 VAL A O 1
ATOM 1170 N N . LEU A 1 147 ? 3.122 -11.838 3.543 1.00 96.50 147 LEU A N 1
ATOM 1171 C CA . LEU A 1 147 ? 1.701 -12.013 3.222 1.00 96.50 147 LEU A CA 1
ATOM 1172 C C . LEU A 1 147 ? 1.321 -13.492 3.074 1.00 96.50 147 LEU A C 1
ATOM 1174 O O . LEU A 1 147 ? 0.262 -13.903 3.548 1.00 96.50 147 LEU A O 1
ATOM 1178 N N . TYR A 1 148 ? 2.194 -14.318 2.488 1.00 95.88 148 TYR A N 1
ATOM 1179 C CA . TYR A 1 148 ? 1.942 -15.757 2.332 1.00 95.88 148 TYR A CA 1
ATOM 1180 C C . TYR A 1 148 ? 1.856 -16.449 3.673 1.00 95.88 148 TYR A C 1
ATOM 1182 O O . TYR A 1 148 ? 0.926 -17.212 3.945 1.00 95.88 148 TYR A O 1
ATOM 1190 N N . ARG A 1 149 ? 2.848 -16.176 4.515 1.00 96.12 149 ARG A N 1
ATOM 1191 C CA . ARG A 1 149 ? 2.978 -16.800 5.821 1.00 96.12 149 ARG A CA 1
ATOM 1192 C C . ARG A 1 149 ? 1.809 -16.425 6.718 1.00 96.12 149 ARG A C 1
ATOM 1194 O O . ARG A 1 149 ? 1.199 -17.316 7.306 1.00 96.12 149 ARG A O 1
ATOM 1201 N N . LEU A 1 150 ? 1.485 -15.135 6.795 1.00 97.06 150 LEU A N 1
ATOM 1202 C CA . LEU A 1 150 ? 0.421 -14.633 7.658 1.00 97.06 150 LEU A CA 1
ATOM 1203 C C . LEU A 1 150 ? -0.968 -15.000 7.132 1.00 97.06 150 LEU A C 1
ATOM 1205 O O . LEU A 1 150 ? -1.792 -15.453 7.927 1.00 97.06 150 LEU A O 1
ATOM 1209 N N . GLY A 1 151 ? -1.208 -14.908 5.821 1.00 96.69 151 GLY A N 1
ATOM 1210 C CA . GLY A 1 151 ? -2.458 -15.359 5.205 1.00 96.69 151 GLY A CA 1
ATOM 1211 C C . GLY A 1 151 ? -2.700 -16.850 5.443 1.00 96.69 151 GLY A C 1
ATOM 1212 O O . GLY A 1 151 ? -3.757 -17.238 5.929 1.00 96.69 151 GLY A O 1
ATOM 1213 N N . LYS A 1 152 ? -1.680 -17.695 5.235 1.00 96.50 152 LYS A N 1
ATOM 1214 C CA . LYS A 1 152 ? -1.768 -19.141 5.500 1.00 96.50 152 LYS A CA 1
ATOM 1215 C C . LYS A 1 152 ? -1.999 -19.467 6.969 1.00 96.50 152 LYS A C 1
ATOM 1217 O O . LYS A 1 152 ? -2.851 -20.294 7.283 1.00 96.50 152 LYS A O 1
ATOM 1222 N N . ARG A 1 153 ? -1.209 -18.868 7.864 1.00 96.12 153 ARG A N 1
ATOM 1223 C CA . ARG A 1 153 ? -1.253 -19.161 9.303 1.00 96.12 153 ARG A CA 1
ATOM 1224 C C . ARG A 1 153 ? -2.595 -18.777 9.919 1.00 96.12 153 ARG A C 1
ATOM 1226 O O . ARG A 1 153 ? -3.097 -19.526 10.748 1.00 96.12 153 ARG A O 1
ATOM 1233 N N . ASN A 1 154 ? -3.144 -17.635 9.516 1.00 95.62 154 ASN A N 1
ATOM 1234 C CA . ASN A 1 154 ? -4.352 -17.070 10.116 1.00 95.62 154 ASN A CA 1
ATOM 1235 C C . ASN A 1 154 ? -5.612 -17.293 9.265 1.00 95.62 154 ASN A C 1
ATOM 1237 O O . ASN A 1 154 ? -6.689 -16.916 9.697 1.00 95.62 154 ASN A O 1
ATOM 1241 N N . ARG A 1 155 ? -5.485 -17.915 8.082 1.00 95.12 155 ARG A N 1
ATOM 1242 C CA . ARG A 1 155 ? -6.560 -18.097 7.086 1.00 95.12 155 ARG A CA 1
ATOM 1243 C C . ARG A 1 155 ? -7.187 -16.782 6.603 1.00 95.12 155 ARG A C 1
ATOM 1245 O O . ARG A 1 155 ? -8.351 -16.759 6.232 1.00 95.12 155 ARG A O 1
ATOM 1252 N N . VAL A 1 156 ? -6.383 -15.723 6.548 1.00 96.50 156 VAL A N 1
ATOM 1253 C CA . VAL A 1 156 ? -6.819 -14.378 6.152 1.00 96.50 156 VAL A CA 1
ATOM 1254 C C . VAL A 1 156 ? -6.610 -14.142 4.661 1.00 96.50 156 VAL A C 1
ATOM 1256 O O . VAL A 1 156 ? -5.584 -14.534 4.094 1.00 96.50 156 VAL A O 1
ATOM 1259 N N . LYS A 1 157 ? -7.570 -13.457 4.044 1.00 97.00 157 LYS A N 1
ATOM 1260 C CA . LYS A 1 157 ? -7.516 -12.908 2.692 1.00 97.00 157 LYS A CA 1
ATOM 1261 C C . LYS A 1 157 ? -7.277 -11.400 2.725 1.00 97.00 157 LYS A C 1
ATOM 1263 O O . LYS A 1 157 ? -7.815 -10.686 3.567 1.00 97.00 157 LYS A O 1
ATOM 1268 N N . PHE A 1 158 ? -6.461 -10.917 1.794 1.00 97.75 158 PHE A N 1
ATOM 1269 C CA . PHE A 1 158 ? -6.052 -9.520 1.711 1.00 97.75 158 PHE A CA 1
ATOM 1270 C C . PHE A 1 158 ? -6.622 -8.839 0.466 1.00 97.75 158 PHE A C 1
ATOM 1272 O O . PHE A 1 158 ? -6.395 -9.280 -0.665 1.00 97.75 158 PHE A O 1
ATOM 1279 N N . HIS A 1 159 ? -7.269 -7.699 0.686 1.00 97.44 159 HIS A N 1
ATOM 1280 C CA . HIS A 1 159 ? -7.521 -6.679 -0.322 1.00 97.44 159 HIS A CA 1
ATOM 1281 C C . HIS A 1 159 ? -6.429 -5.621 -0.204 1.00 97.44 159 HIS A C 1
ATOM 1283 O O . HIS A 1 159 ? -6.453 -4.788 0.699 1.00 97.44 159 HIS A O 1
ATOM 1289 N N . ILE A 1 160 ? -5.430 -5.679 -1.081 1.00 96.56 160 ILE A N 1
ATOM 1290 C CA . ILE A 1 160 ? -4.270 -4.795 -0.998 1.00 96.56 160 ILE A CA 1
ATOM 1291 C C . ILE A 1 160 ? -4.552 -3.497 -1.741 1.00 96.56 160 ILE A C 1
ATOM 1293 O O . ILE A 1 160 ? -4.917 -3.495 -2.919 1.00 96.56 160 ILE A O 1
ATOM 1297 N N . ILE A 1 161 ? -4.313 -2.393 -1.049 1.00 95.69 161 ILE A N 1
ATOM 1298 C CA . ILE A 1 161 ? -4.351 -1.042 -1.581 1.00 95.69 161 ILE A CA 1
ATOM 1299 C C . ILE A 1 161 ? -2.955 -0.458 -1.417 1.00 95.69 161 ILE A C 1
ATOM 1301 O O . ILE A 1 161 ? -2.436 -0.376 -0.306 1.00 95.69 161 ILE A O 1
ATOM 1305 N N . MET A 1 162 ? -2.333 -0.066 -2.521 1.00 91.31 162 MET A N 1
ATOM 1306 C CA . MET A 1 162 ? -0.989 0.493 -2.500 1.00 91.31 162 MET A CA 1
ATOM 1307 C C . MET A 1 162 ? -0.993 1.932 -2.970 1.00 91.31 162 MET A C 1
ATOM 1309 O O . MET A 1 162 ? -1.393 2.227 -4.094 1.00 91.31 162 MET A O 1
ATOM 1313 N N . ASP A 1 163 ? -0.492 2.809 -2.117 1.00 87.44 163 ASP A N 1
ATOM 1314 C CA . ASP A 1 163 ? -0.283 4.214 -2.412 1.00 87.44 163 ASP A CA 1
ATOM 1315 C C . ASP A 1 163 ? 1.196 4.448 -2.754 1.00 87.44 163 ASP A C 1
ATOM 1317 O O . ASP A 1 163 ? 2.038 4.653 -1.875 1.00 87.44 163 ASP A O 1
ATOM 1321 N N . ILE A 1 164 ? 1.506 4.361 -4.052 1.00 66.19 164 ILE A N 1
ATOM 1322 C CA . ILE A 1 164 ? 2.868 4.358 -4.599 1.00 66.19 164 ILE A CA 1
ATOM 1323 C C . ILE A 1 164 ? 3.043 5.596 -5.503 1.00 66.19 164 ILE A C 1
ATOM 1325 O O . ILE A 1 164 ? 2.280 5.765 -6.454 1.00 66.19 164 ILE A O 1
ATOM 1329 N N . PRO A 1 165 ? 4.051 6.459 -5.261 1.00 55.81 165 PRO A N 1
ATOM 1330 C CA . PRO A 1 165 ? 4.274 7.684 -6.039 1.00 55.81 165 PRO A CA 1
ATOM 1331 C C . PRO A 1 165 ? 4.832 7.463 -7.450 1.00 55.81 165 PRO A C 1
ATOM 1333 O O . PRO A 1 165 ? 4.904 8.416 -8.222 1.00 55.81 165 PRO A O 1
ATOM 1336 N N . THR A 1 166 ? 5.289 6.254 -7.785 1.00 54.50 166 THR A N 1
ATOM 1337 C CA . THR A 1 166 ? 6.033 5.973 -9.021 1.00 54.50 166 THR A CA 1
ATOM 1338 C C . THR A 1 166 ? 5.544 4.711 -9.723 1.00 54.50 166 THR A C 1
ATOM 1340 O O . THR A 1 166 ? 4.842 3.882 -9.150 1.00 54.50 166 THR A O 1
ATOM 1343 N N . TRP A 1 167 ? 5.904 4.560 -10.999 1.00 49.44 167 TRP A N 1
ATOM 1344 C CA . TRP A 1 167 ? 5.632 3.342 -11.756 1.00 49.44 167 TRP A CA 1
ATOM 1345 C C . TRP A 1 167 ? 6.345 2.135 -11.128 1.00 49.44 167 TRP A C 1
ATOM 1347 O O . TRP A 1 167 ? 7.523 2.203 -10.775 1.00 49.44 167 TRP A O 1
ATOM 1357 N N . HIS A 1 168 ? 5.639 1.010 -11.023 1.00 58.28 168 HIS A N 1
ATOM 1358 C CA . HIS A 1 168 ? 6.211 -0.257 -10.583 1.00 58.28 168 HIS A CA 1
ATOM 1359 C C . HIS A 1 168 ? 6.495 -1.178 -11.778 1.00 58.28 168 HIS A C 1
ATOM 1361 O O . HIS A 1 168 ? 5.704 -1.269 -12.721 1.00 58.28 168 HIS A O 1
ATOM 1367 N N . GLY A 1 169 ? 7.595 -1.930 -11.711 1.00 63.03 169 GLY A N 1
ATOM 1368 C CA . GLY A 1 169 ? 7.905 -2.965 -12.698 1.00 63.03 169 GLY A CA 1
ATOM 1369 C C . GLY A 1 169 ? 6.781 -3.994 -12.837 1.00 63.03 169 GLY A C 1
ATOM 1370 O O . GLY A 1 169 ? 6.182 -4.380 -11.840 1.00 63.03 169 GLY A O 1
ATOM 1371 N N . VAL A 1 170 ? 6.542 -4.499 -14.056 1.00 69.88 170 VAL A N 1
ATOM 1372 C CA . VAL A 1 170 ? 5.578 -5.590 -14.363 1.00 69.88 170 VAL A CA 1
ATOM 1373 C C . VAL A 1 170 ? 5.794 -6.825 -13.474 1.00 69.88 170 VAL A C 1
ATOM 1375 O O . VAL A 1 170 ? 4.863 -7.568 -13.170 1.00 69.88 170 VAL A O 1
ATOM 1378 N N . GLU A 1 171 ? 7.031 -7.026 -13.028 1.00 73.94 171 GLU A N 1
ATOM 1379 C CA . GLU A 1 171 ? 7.443 -8.115 -12.147 1.00 73.94 171 GLU A CA 1
ATOM 1380 C C . GLU A 1 171 ? 6.763 -8.080 -10.777 1.00 73.94 171 GLU A C 1
ATOM 1382 O O . GLU A 1 171 ? 6.416 -9.131 -10.233 1.00 73.94 171 GLU A O 1
ATOM 1387 N N . PHE A 1 172 ? 6.534 -6.884 -10.234 1.00 79.31 172 PHE A N 1
ATOM 1388 C CA . PHE A 1 172 ? 5.983 -6.740 -8.897 1.00 79.31 172 PHE A CA 1
ATOM 1389 C C . PHE A 1 172 ? 4.507 -7.172 -8.815 1.00 79.31 172 PHE A C 1
ATOM 1391 O O . PHE A 1 172 ? 4.217 -8.105 -8.058 1.00 79.31 172 PHE A O 1
ATOM 1398 N N . PRO A 1 173 ? 3.572 -6.600 -9.603 1.00 78.88 173 PRO A N 1
ATOM 1399 C CA . PRO A 1 173 ? 2.192 -7.066 -9.592 1.00 78.88 173 PRO A CA 1
ATOM 1400 C C . PRO A 1 173 ? 2.088 -8.543 -9.971 1.00 78.88 173 PRO A C 1
ATOM 1402 O O . PRO A 1 173 ? 1.330 -9.272 -9.340 1.00 78.88 173 PRO A O 1
ATOM 1405 N N . TYR A 1 174 ? 2.898 -9.026 -10.924 1.00 84.06 174 TYR A N 1
ATOM 1406 C CA . TYR A 1 174 ? 2.900 -10.445 -11.288 1.00 84.06 174 TYR A CA 1
ATOM 1407 C C . TYR A 1 174 ? 3.227 -11.365 -10.106 1.00 84.06 174 TYR A C 1
ATOM 1409 O O . TYR A 1 174 ? 2.612 -12.422 -9.953 1.00 84.06 174 TYR A O 1
ATOM 1417 N N . MET A 1 175 ? 4.185 -10.985 -9.259 1.00 85.62 175 MET A N 1
ATOM 1418 C CA . MET A 1 175 ? 4.507 -11.756 -8.061 1.00 85.62 175 MET A CA 1
ATOM 1419 C C . MET A 1 175 ? 3.324 -11.818 -7.090 1.00 85.62 175 MET A C 1
ATOM 1421 O O . MET A 1 175 ? 3.012 -12.902 -6.597 1.00 85.62 175 MET A O 1
ATOM 1425 N N . LEU A 1 176 ? 2.648 -10.691 -6.850 1.00 88.25 176 LEU A N 1
ATOM 1426 C CA . LEU A 1 176 ? 1.498 -10.637 -5.944 1.00 88.25 176 LEU A CA 1
ATOM 1427 C C . LEU A 1 176 ? 0.268 -11.361 -6.503 1.00 88.25 176 LEU A C 1
ATOM 1429 O O . LEU A 1 176 ? -0.465 -11.994 -5.753 1.00 88.25 176 LEU A O 1
ATOM 1433 N N . VAL A 1 177 ? 0.060 -11.344 -7.818 1.00 87.25 177 VAL A N 1
ATOM 1434 C CA . VAL A 1 177 ? -1.074 -12.020 -8.471 1.00 87.25 177 VAL A CA 1
ATOM 1435 C C . VAL A 1 177 ? -1.030 -13.541 -8.304 1.00 87.25 177 VAL A C 1
ATOM 1437 O O . VAL A 1 177 ? -2.058 -14.209 -8.279 1.00 87.25 177 VAL A O 1
ATOM 1440 N N . ARG A 1 178 ? 0.160 -14.120 -8.132 1.00 85.50 178 ARG A N 1
ATOM 1441 C CA . ARG A 1 178 ? 0.326 -15.567 -7.903 1.00 85.50 178 ARG A CA 1
ATOM 1442 C C . ARG A 1 178 ? -0.002 -15.996 -6.474 1.00 85.50 178 ARG A C 1
ATOM 1444 O O . ARG A 1 178 ? 0.169 -17.166 -6.129 1.00 85.50 178 ARG A O 1
ATOM 1451 N N . HIS A 1 179 ? -0.404 -15.056 -5.631 1.00 89.31 179 HIS A N 1
ATOM 1452 C CA . HIS A 1 179 ? -0.521 -15.264 -4.210 1.00 89.31 179 HIS A CA 1
ATOM 1453 C C . HIS A 1 179 ? -1.947 -15.675 -3.812 1.00 89.31 179 HIS A C 1
ATOM 1455 O O . HIS A 1 179 ? -2.872 -14.880 -3.952 1.00 89.31 179 HIS A O 1
ATOM 1461 N N . PRO A 1 180 ? -2.155 -16.867 -3.224 1.00 92.38 180 PRO A N 1
ATOM 1462 C CA . PRO A 1 180 ? -3.502 -17.393 -2.978 1.00 92.38 180 PRO A CA 1
ATOM 1463 C C . PRO A 1 180 ? -4.282 -16.655 -1.881 1.00 92.38 180 PRO A C 1
ATOM 1465 O O . PRO A 1 180 ? -5.471 -16.904 -1.707 1.00 92.38 180 PRO A O 1
ATOM 1468 N N . TYR A 1 181 ? -3.624 -15.783 -1.114 1.00 95.56 181 TYR A N 1
ATOM 1469 C CA . TYR A 1 181 ? -4.252 -14.983 -0.054 1.00 95.56 181 TYR A CA 1
ATOM 1470 C C . TYR A 1 181 ? -4.479 -13.520 -0.450 1.00 95.56 181 TYR A C 1
ATOM 1472 O O . TYR A 1 181 ? -4.886 -12.741 0.399 1.00 95.56 181 TYR A O 1
ATOM 1480 N N . ILE A 1 182 ? -4.190 -13.126 -1.694 1.00 95.94 182 ILE A N 1
ATOM 1481 C CA . ILE A 1 182 ? -4.474 -11.773 -2.191 1.00 95.94 182 ILE A CA 1
ATOM 1482 C C . ILE A 1 182 ? -5.672 -11.877 -3.130 1.00 95.94 182 ILE A C 1
ATOM 1484 O O . ILE A 1 182 ? -5.570 -12.491 -4.186 1.00 95.94 182 ILE A O 1
ATOM 1488 N N . GLU A 1 183 ? -6.796 -11.284 -2.740 1.00 95.25 183 GLU A N 1
ATOM 1489 C CA . GLU A 1 183 ? -8.043 -11.325 -3.519 1.00 95.25 183 GLU A CA 1
ATOM 1490 C C . GLU A 1 183 ? -8.113 -10.171 -4.516 1.00 95.25 183 GLU A C 1
ATOM 1492 O O . GLU A 1 183 ? -8.554 -10.324 -5.654 1.00 95.25 183 GLU A O 1
ATOM 1497 N N . THR A 1 184 ? -7.642 -8.993 -4.106 1.00 95.25 184 THR A N 1
ATOM 1498 C CA . THR A 1 184 ? -7.601 -7.818 -4.975 1.00 95.25 184 THR A CA 1
ATOM 1499 C C . THR A 1 184 ? -6.347 -7.009 -4.731 1.00 95.25 184 THR A C 1
ATOM 1501 O O . THR A 1 184 ? -5.899 -6.884 -3.592 1.00 95.25 184 THR A O 1
ATOM 1504 N N . LEU A 1 185 ? -5.847 -6.380 -5.790 1.00 94.12 185 LEU A N 1
ATOM 1505 C CA . LEU A 1 185 ? -4.767 -5.411 -5.721 1.00 94.12 185 LEU A CA 1
ATOM 1506 C C . LEU A 1 185 ? -5.182 -4.135 -6.463 1.00 94.12 185 LEU A C 1
ATOM 1508 O O . LEU A 1 185 ? -5.540 -4.172 -7.643 1.00 94.12 185 LEU A O 1
ATOM 1512 N N . PHE A 1 186 ? -5.156 -3.013 -5.751 1.00 92.56 186 PHE A N 1
ATOM 1513 C CA . PHE A 1 186 ? -5.404 -1.682 -6.289 1.00 92.56 186 PHE A CA 1
ATOM 1514 C C . PHE A 1 186 ? -4.186 -0.798 -6.068 1.00 92.56 186 PHE A C 1
ATOM 1516 O O . PHE A 1 186 ? -3.634 -0.751 -4.969 1.00 92.56 186 PHE A O 1
ATOM 1523 N N . ILE A 1 187 ? -3.796 -0.080 -7.115 1.00 86.50 187 ILE A N 1
ATOM 1524 C CA . ILE A 1 187 ? -2.695 0.871 -7.083 1.00 86.50 187 ILE A CA 1
ATOM 1525 C C . ILE A 1 187 ? -3.290 2.264 -7.209 1.00 86.50 187 ILE A C 1
ATOM 1527 O O . ILE A 1 187 ? -3.905 2.603 -8.223 1.00 86.50 187 ILE A O 1
ATOM 1531 N N . TYR A 1 188 ? -3.126 3.058 -6.159 1.00 86.25 188 TYR A N 1
ATOM 1532 C CA . TYR A 1 188 ? -3.527 4.452 -6.134 1.00 86.25 188 TYR A CA 1
ATOM 1533 C C . TYR A 1 188 ? -2.478 5.302 -6.853 1.00 86.25 188 TYR A C 1
ATOM 1535 O O . TYR A 1 188 ? -1.298 5.282 -6.508 1.00 86.25 188 TYR A O 1
ATOM 1543 N N . GLU A 1 189 ? -2.918 6.052 -7.864 1.00 75.88 189 GLU A N 1
ATOM 1544 C CA . GLU A 1 189 ? -2.056 6.959 -8.624 1.00 75.88 189 GLU A CA 1
ATOM 1545 C C . GLU A 1 189 ? -2.121 8.356 -8.003 1.00 75.88 189 GLU A C 1
ATOM 1547 O O . GLU A 1 189 ? -3.112 9.083 -8.156 1.00 75.88 189 GLU A O 1
ATOM 1552 N N . ARG A 1 190 ? -1.045 8.760 -7.319 1.00 74.81 190 ARG A N 1
ATOM 1553 C CA . ARG A 1 190 ? -0.934 10.115 -6.773 1.00 74.81 190 ARG A CA 1
ATOM 1554 C C . ARG A 1 190 ? -0.982 11.142 -7.899 1.00 74.81 190 ARG A C 1
ATOM 1556 O O . ARG A 1 190 ? -0.176 11.115 -8.823 1.00 74.81 190 ARG A O 1
ATOM 1563 N N . ARG A 1 191 ? -1.905 12.101 -7.794 1.00 66.75 191 ARG A N 1
ATOM 1564 C CA . ARG A 1 191 ? -2.001 13.229 -8.740 1.00 66.75 191 ARG A CA 1
ATOM 1565 C C . ARG A 1 191 ? -0.998 14.347 -8.450 1.00 66.75 191 ARG A C 1
ATOM 1567 O O . ARG A 1 191 ? -0.792 15.203 -9.302 1.00 66.75 191 ARG A O 1
ATOM 1574 N N . LYS A 1 192 ? -0.421 14.364 -7.245 1.00 65.88 192 LYS A N 1
ATOM 1575 C CA . LYS A 1 192 ? 0.580 15.333 -6.785 1.00 65.88 192 LYS A CA 1
ATOM 1576 C C . LYS A 1 192 ? 1.658 14.611 -5.963 1.00 65.88 192 LYS A C 1
ATOM 1578 O O . LYS A 1 192 ? 1.310 13.635 -5.297 1.00 65.88 192 LYS A O 1
ATOM 1583 N N . PRO A 1 193 ? 2.918 15.085 -5.957 1.00 58.12 193 PRO A N 1
ATOM 1584 C CA . PRO A 1 193 ? 4.010 14.455 -5.205 1.00 58.12 193 PRO A CA 1
ATOM 1585 C C . PRO A 1 193 ? 3.722 14.268 -3.704 1.00 58.12 193 PRO A C 1
ATOM 1587 O O . PRO A 1 193 ? 4.056 13.224 -3.144 1.00 58.12 193 PRO A O 1
ATOM 1590 N N . PHE A 1 194 ? 3.042 15.238 -3.080 1.00 66.75 194 PHE A N 1
ATOM 1591 C CA . PHE A 1 194 ? 2.708 15.263 -1.648 1.00 66.75 194 PHE A CA 1
ATOM 1592 C C . PHE A 1 194 ? 1.213 15.046 -1.408 1.00 66.75 194 PHE A C 1
ATOM 1594 O O . PHE A 1 194 ? 0.509 15.891 -0.865 1.00 66.75 194 PHE A O 1
ATOM 1601 N N . HIS A 1 195 ? 0.698 13.915 -1.880 1.00 73.00 195 HIS A N 1
ATOM 1602 C CA . HIS A 1 195 ? -0.678 13.513 -1.620 1.00 73.00 195 HIS A CA 1
ATOM 1603 C C . HIS A 1 195 ? -0.728 12.018 -1.350 1.00 73.00 195 HIS A C 1
ATOM 1605 O O . HIS A 1 195 ? -0.094 11.253 -2.071 1.00 73.00 195 HIS A O 1
ATOM 1611 N N . LEU A 1 196 ? -1.497 11.611 -0.346 1.00 83.12 196 LEU A N 1
ATOM 1612 C CA . LEU A 1 196 ? -1.726 10.204 -0.038 1.00 83.12 196 LEU A CA 1
ATOM 1613 C C . LEU A 1 196 ? -3.134 9.788 -0.466 1.00 83.12 196 LEU A C 1
ATOM 1615 O O . LEU A 1 196 ? -3.952 10.610 -0.895 1.00 83.12 196 LEU A O 1
ATOM 1619 N N . LEU A 1 197 ? -3.418 8.495 -0.413 1.00 90.31 197 LEU A N 1
ATOM 1620 C CA . LEU A 1 197 ? -4.786 8.005 -0.425 1.00 90.31 197 LEU A CA 1
ATOM 1621 C C . LEU A 1 197 ? -5.469 8.484 0.869 1.00 90.31 197 LEU A C 1
ATOM 1623 O O . LEU A 1 197 ? -5.025 8.082 1.941 1.00 90.31 197 LEU A O 1
ATOM 1627 N N . PRO A 1 198 ? -6.547 9.289 0.805 1.00 91.62 198 PRO A N 1
ATOM 1628 C CA . PRO A 1 198 ? -7.237 9.737 2.010 1.00 91.62 198 PRO A CA 1
ATOM 1629 C C . PRO A 1 198 ? -8.180 8.624 2.498 1.00 91.62 198 PRO A C 1
ATOM 1631 O O . PRO A 1 198 ? -9.366 8.585 2.140 1.00 91.62 198 PRO A O 1
ATOM 1634 N N . ILE A 1 199 ? -7.624 7.687 3.265 1.00 95.50 199 ILE A N 1
ATOM 1635 C CA . ILE A 1 199 ? -8.274 6.476 3.781 1.00 95.50 199 ILE A CA 1
ATOM 1636 C C . ILE A 1 199 ? -9.521 6.838 4.589 1.00 95.50 199 ILE A C 1
ATOM 1638 O O . ILE A 1 199 ? -10.594 6.307 4.311 1.00 95.50 199 ILE A O 1
ATOM 1642 N N . ALA A 1 200 ? -9.425 7.772 5.538 1.00 93.62 200 ALA A N 1
ATOM 1643 C CA . ALA A 1 200 ? -10.552 8.169 6.379 1.00 93.62 200 ALA A CA 1
ATOM 1644 C C . ALA A 1 200 ? -11.728 8.674 5.528 1.00 93.62 200 ALA A C 1
ATOM 1646 O O . ALA A 1 200 ? -12.875 8.267 5.714 1.00 93.62 200 ALA A O 1
ATOM 1647 N N . LYS A 1 201 ? -11.439 9.494 4.509 1.00 93.81 201 LYS A N 1
ATOM 1648 C CA . LYS A 1 201 ? -12.455 9.991 3.571 1.00 93.81 201 LYS A CA 1
ATOM 1649 C C . LYS A 1 201 ? -13.068 8.868 2.736 1.00 93.81 201 LYS A C 1
ATOM 1651 O O . LYS A 1 201 ? -14.264 8.917 2.457 1.00 93.81 201 LYS A O 1
ATOM 1656 N N . TRP A 1 202 ? -12.268 7.885 2.327 1.00 94.38 202 TRP A N 1
ATOM 1657 C CA . TRP A 1 202 ? -12.747 6.725 1.574 1.00 94.38 202 TRP A CA 1
ATOM 1658 C C . TRP A 1 202 ? -13.736 5.906 2.401 1.00 94.38 202 TRP A C 1
ATOM 1660 O O . TRP A 1 202 ? -14.837 5.629 1.922 1.00 94.38 202 TRP A O 1
ATOM 1670 N N . LEU A 1 203 ? -13.379 5.600 3.649 1.00 94.38 203 LEU A N 1
ATOM 1671 C CA . LEU A 1 203 ? -14.223 4.845 4.572 1.00 94.38 203 LEU A CA 1
ATOM 1672 C C . LEU A 1 203 ? -15.541 5.574 4.854 1.00 94.38 203 LEU A C 1
ATOM 1674 O O . LEU A 1 203 ? -16.613 4.994 4.677 1.00 94.38 203 LEU A O 1
ATOM 1678 N N . THR A 1 204 ? -15.478 6.861 5.205 1.00 91.94 204 THR A N 1
ATOM 1679 C CA . THR A 1 204 ? -16.672 7.678 5.476 1.00 91.94 204 THR A CA 1
ATOM 1680 C C . THR A 1 204 ? -17.581 7.783 4.257 1.00 91.94 204 THR A C 1
ATOM 1682 O O . THR A 1 204 ? -18.805 7.739 4.383 1.00 91.94 204 THR A O 1
ATOM 1685 N N . ARG A 1 205 ? -17.001 7.912 3.059 1.00 91.25 205 ARG A N 1
ATOM 1686 C CA . ARG A 1 205 ? -17.774 8.031 1.823 1.00 91.25 205 ARG A CA 1
ATOM 1687 C C . ARG A 1 205 ? -18.460 6.726 1.437 1.00 91.25 205 ARG A C 1
ATOM 1689 O O . ARG A 1 205 ? -19.626 6.771 1.062 1.00 91.25 205 ARG A O 1
ATOM 1696 N N . ALA A 1 206 ? -17.768 5.591 1.555 1.00 91.44 206 ALA A N 1
ATOM 1697 C CA . ALA A 1 206 ? -18.372 4.277 1.342 1.00 91.44 206 ALA A CA 1
ATOM 1698 C C . ALA A 1 206 ? -19.585 4.077 2.262 1.00 91.44 206 ALA A C 1
ATOM 1700 O O . ALA A 1 206 ? -20.634 3.643 1.804 1.00 91.44 206 ALA A O 1
ATOM 1701 N N . GLN A 1 207 ? -19.464 4.489 3.526 1.00 89.88 207 GLN A N 1
ATOM 1702 C CA . GLN A 1 207 ? -20.548 4.410 4.502 1.00 89.88 207 GLN A CA 1
ATOM 1703 C C . GLN A 1 207 ? -21.719 5.343 4.187 1.00 89.88 207 GLN A C 1
ATOM 1705 O O . GLN A 1 207 ? -22.858 4.900 4.120 1.00 89.88 207 GLN A O 1
ATOM 1710 N N . THR A 1 208 ? -21.440 6.624 3.936 1.00 89.00 208 THR A N 1
ATOM 1711 C CA . THR A 1 208 ? -22.483 7.635 3.677 1.00 89.00 208 THR A CA 1
ATOM 1712 C C . THR A 1 208 ? -23.303 7.311 2.426 1.00 89.00 208 THR A C 1
ATOM 1714 O O . THR A 1 208 ? -24.476 7.656 2.348 1.00 89.00 208 THR A O 1
ATOM 1717 N N . GLU A 1 209 ? -22.683 6.671 1.433 1.00 89.88 209 GLU A N 1
ATOM 1718 C CA . GLU A 1 209 ? -23.339 6.276 0.185 1.00 89.88 209 GLU A CA 1
ATOM 1719 C C . GLU A 1 209 ? -23.814 4.811 0.186 1.00 89.88 209 GLU A C 1
ATOM 1721 O O . GLU A 1 209 ? -24.275 4.335 -0.850 1.00 89.88 209 GLU A O 1
ATOM 1726 N N . GLU A 1 210 ? -23.684 4.098 1.312 1.00 89.19 210 GLU A N 1
ATOM 1727 C CA . GLU A 1 210 ? -24.023 2.673 1.463 1.00 89.19 210 GLU A CA 1
ATOM 1728 C C . GLU A 1 210 ? -23.416 1.776 0.362 1.00 89.19 210 GLU A C 1
ATOM 1730 O O . GLU A 1 210 ? -24.023 0.821 -0.129 1.00 89.19 210 GLU A O 1
ATOM 1735 N N . MET A 1 211 ? -22.189 2.098 -0.049 1.00 89.00 211 MET A N 1
ATOM 1736 C CA . MET A 1 211 ? -21.470 1.424 -1.125 1.00 89.00 211 MET A CA 1
ATOM 1737 C C . MET A 1 211 ? -20.505 0.364 -0.595 1.00 89.00 211 MET A C 1
ATOM 1739 O O . MET A 1 211 ? -19.897 0.511 0.466 1.00 89.00 211 MET A O 1
ATOM 1743 N N . ASN A 1 212 ? -20.245 -0.666 -1.407 1.00 92.56 212 ASN A N 1
ATOM 1744 C CA . ASN A 1 212 ? -19.122 -1.561 -1.145 1.00 92.56 212 ASN A CA 1
ATOM 1745 C C . ASN A 1 212 ? -17.800 -0.766 -1.120 1.00 92.56 212 ASN A C 1
ATOM 1747 O O . ASN A 1 212 ? -17.550 0.078 -1.979 1.00 92.56 212 ASN A O 1
ATOM 1751 N N . TYR A 1 213 ? -16.920 -1.063 -0.164 1.00 92.94 213 TYR A N 1
ATOM 1752 C CA . TYR A 1 213 ? -15.665 -0.332 0.020 1.00 92.94 213 TYR A CA 1
ATOM 1753 C C . TYR A 1 213 ? -14.737 -0.366 -1.203 1.00 92.94 213 TYR A C 1
ATOM 1755 O O . TYR A 1 213 ? -14.168 0.668 -1.558 1.00 92.94 213 TYR A O 1
ATOM 1763 N N . LEU A 1 214 ? -14.606 -1.505 -1.894 1.00 91.94 214 LEU A N 1
ATOM 1764 C CA . LEU A 1 214 ? -13.837 -1.577 -3.145 1.00 91.94 214 LEU A CA 1
ATOM 1765 C C . LEU A 1 214 ? -14.504 -0.767 -4.254 1.00 91.94 214 LEU A C 1
ATOM 1767 O O . LEU A 1 214 ? -13.824 -0.095 -5.024 1.00 91.94 214 LEU A O 1
ATOM 1771 N N . GLU A 1 215 ? -15.832 -0.803 -4.325 1.00 90.19 215 GLU A N 1
ATOM 1772 C CA . GLU A 1 215 ? -16.584 -0.029 -5.309 1.00 90.19 215 GLU A CA 1
ATOM 1773 C C . GLU A 1 215 ? -16.396 1.476 -5.090 1.00 90.19 215 GLU A C 1
ATOM 1775 O O . GLU A 1 215 ? -16.071 2.197 -6.033 1.00 90.19 215 GLU A O 1
ATOM 1780 N N . ALA A 1 216 ? -16.499 1.947 -3.843 1.00 89.75 216 ALA A N 1
ATOM 1781 C CA . ALA A 1 216 ? -16.218 3.331 -3.478 1.00 89.75 216 ALA A CA 1
ATOM 1782 C C . ALA A 1 216 ? -14.768 3.718 -3.814 1.00 89.75 216 ALA A C 1
ATOM 1784 O O . ALA A 1 216 ? -14.528 4.805 -4.345 1.00 89.75 216 ALA A O 1
ATOM 1785 N N . LEU A 1 217 ? -13.806 2.817 -3.572 1.00 90.88 217 LEU A N 1
ATOM 1786 C CA . LEU A 1 217 ? -12.402 3.030 -3.925 1.00 90.88 217 LEU A CA 1
ATOM 1787 C C . LEU A 1 217 ? -12.250 3.267 -5.437 1.00 90.88 217 LEU A C 1
ATOM 1789 O O . LEU A 1 217 ? -11.689 4.276 -5.863 1.00 90.88 217 LEU A O 1
ATOM 1793 N N . TYR A 1 218 ? -12.809 2.374 -6.256 1.00 88.06 218 TYR A N 1
ATOM 1794 C CA . TYR A 1 218 ? -12.718 2.445 -7.717 1.00 88.06 218 TYR A CA 1
ATOM 1795 C C . TYR A 1 218 ? -13.525 3.608 -8.309 1.00 88.06 218 TYR A C 1
ATOM 1797 O O . TYR A 1 218 ? -13.149 4.178 -9.334 1.00 88.06 218 TYR A O 1
ATOM 1805 N N . LYS A 1 219 ? -14.636 3.986 -7.678 1.00 84.94 219 LYS A N 1
ATOM 1806 C CA . LYS A 1 219 ? -15.494 5.072 -8.152 1.00 84.94 219 LYS A CA 1
ATOM 1807 C C . LYS A 1 219 ? -14.929 6.452 -7.850 1.00 84.94 219 LYS A C 1
ATOM 1809 O O . LYS A 1 219 ? -15.202 7.361 -8.627 1.00 84.94 219 LYS A O 1
ATOM 1814 N N . TYR A 1 220 ? -14.179 6.627 -6.758 1.00 83.75 220 TYR A N 1
ATOM 1815 C CA . TYR A 1 220 ? -13.799 7.960 -6.270 1.00 83.75 220 TYR A CA 1
ATOM 1816 C C . TYR A 1 220 ? -12.314 8.278 -6.295 1.00 83.75 220 TYR A C 1
ATOM 1818 O O . TYR A 1 220 ? -11.963 9.462 -6.278 1.00 83.75 220 TYR A O 1
ATOM 1826 N N . TYR A 1 221 ? -11.447 7.273 -6.392 1.00 85.19 221 TYR A N 1
ATOM 1827 C CA . TYR A 1 221 ? -10.012 7.491 -6.297 1.00 85.19 221 TYR A CA 1
ATOM 1828 C C . TYR A 1 221 ? -9.294 7.170 -7.612 1.00 85.19 221 TYR A C 1
ATOM 1830 O O . TYR A 1 221 ? -9.585 6.155 -8.260 1.00 85.19 221 TYR A O 1
ATOM 1838 N N . PRO A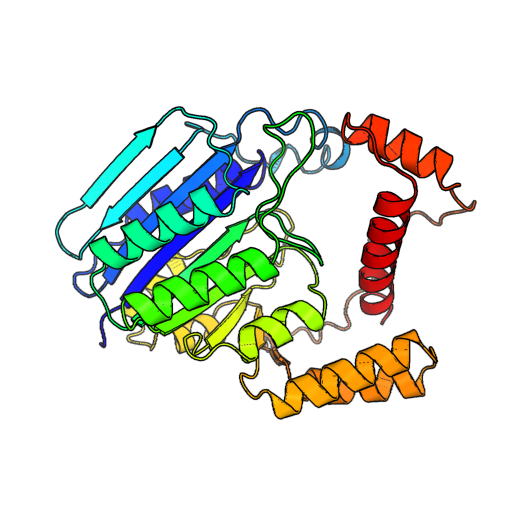 1 222 ? -8.364 8.046 -8.045 1.00 79.25 222 PRO A N 1
ATOM 1839 C CA . PRO A 1 222 ? -7.531 7.781 -9.206 1.00 79.25 222 PRO A CA 1
ATOM 1840 C C . PRO A 1 222 ? -6.630 6.576 -8.952 1.00 79.25 222 PRO A C 1
ATOM 1842 O O . PRO A 1 222 ? -6.017 6.443 -7.895 1.00 79.25 222 PRO A O 1
ATOM 1845 N N . GLY A 1 223 ? -6.535 5.707 -9.945 1.00 79.62 223 GLY A N 1
ATOM 1846 C CA . GLY A 1 223 ? -5.685 4.537 -9.864 1.00 79.62 223 GLY A CA 1
ATOM 1847 C C . GLY A 1 223 ? -6.116 3.458 -10.833 1.00 79.62 223 GLY A C 1
ATOM 1848 O O . GLY A 1 223 ? -6.909 3.686 -11.757 1.00 79.62 223 GLY A O 1
ATOM 1849 N N . TYR A 1 224 ? -5.601 2.263 -10.594 1.00 80.44 224 TYR A N 1
ATOM 1850 C CA . TYR A 1 224 ? -5.922 1.095 -11.388 1.00 80.44 224 TYR A CA 1
ATOM 1851 C C . TYR A 1 224 ? -6.002 -0.172 -10.552 1.00 80.44 224 TYR A C 1
ATOM 1853 O O . TYR A 1 224 ? -5.278 -0.381 -9.578 1.00 80.44 224 TYR A O 1
ATOM 1861 N N . LYS A 1 225 ? -6.907 -1.045 -10.980 1.00 88.06 225 LYS A N 1
ATOM 1862 C CA . LYS A 1 225 ? -7.045 -2.406 -10.493 1.00 88.06 225 LYS A CA 1
ATOM 1863 C C . LYS A 1 225 ? -6.093 -3.311 -11.266 1.00 88.06 225 LYS A C 1
ATOM 1865 O O . LYS A 1 225 ? -6.042 -3.270 -12.496 1.00 88.06 225 LYS A O 1
ATOM 1870 N N . ILE A 1 226 ? -5.390 -4.165 -10.538 1.00 88.56 226 ILE A N 1
ATOM 1871 C CA . ILE A 1 226 ? -4.611 -5.256 -11.108 1.00 88.56 226 ILE A CA 1
ATOM 1872 C C . ILE A 1 226 ? -5.541 -6.444 -11.358 1.00 88.56 226 ILE A C 1
ATOM 1874 O O . ILE A 1 226 ? -6.306 -6.855 -10.483 1.00 88.56 226 ILE A O 1
ATOM 1878 N N . ASN A 1 227 ? -5.489 -6.993 -12.568 1.00 89.75 227 ASN A N 1
ATOM 1879 C CA . ASN A 1 227 ? -6.165 -8.239 -12.887 1.00 89.75 227 ASN A CA 1
ATOM 1880 C C . ASN A 1 227 ? -5.475 -9.391 -12.142 1.00 89.75 227 ASN A C 1
ATOM 1882 O O . ASN A 1 227 ? -4.269 -9.560 -12.272 1.00 89.75 227 ASN A O 1
ATOM 1886 N N . MET A 1 228 ? -6.215 -10.185 -11.370 1.00 91.94 228 MET A N 1
ATOM 1887 C CA . MET A 1 228 ? -5.637 -11.276 -10.573 1.00 91.94 228 MET A CA 1
ATOM 1888 C C . MET A 1 228 ? -5.461 -12.585 -11.369 1.00 91.94 228 MET A C 1
ATOM 1890 O O . MET A 1 228 ? -5.153 -13.629 -10.797 1.00 91.94 228 MET A O 1
ATOM 1894 N N . ASP A 1 229 ? -5.617 -12.551 -12.697 1.00 91.75 229 ASP A N 1
ATOM 1895 C CA . ASP A 1 229 ? -5.343 -13.693 -13.568 1.00 91.75 229 ASP A CA 1
ATOM 1896 C C . ASP A 1 229 ? -3.841 -13.839 -13.879 1.00 91.75 229 ASP A C 1
ATOM 1898 O O . ASP A 1 229 ? -3.223 -13.059 -14.614 1.00 91.75 229 ASP A O 1
ATOM 1902 N N . HIS A 1 230 ? -3.249 -14.906 -13.346 1.00 89.38 230 HIS A N 1
ATOM 1903 C CA . HIS A 1 230 ? -1.844 -15.249 -13.535 1.00 89.38 230 HIS A CA 1
ATOM 1904 C C . HIS A 1 230 ? -1.449 -15.553 -14.994 1.00 89.38 230 HIS A C 1
ATOM 1906 O O . HIS A 1 230 ? -0.269 -15.423 -15.333 1.00 89.38 230 HIS A O 1
ATOM 1912 N N . VAL A 1 231 ? -2.384 -15.969 -15.855 1.00 91.50 231 VAL A N 1
ATOM 1913 C CA . VAL A 1 231 ? -2.128 -16.238 -17.279 1.00 91.50 231 VAL A CA 1
ATOM 1914 C C . VAL A 1 231 ? -1.931 -14.925 -18.029 1.00 91.50 231 VAL A C 1
ATOM 1916 O O . VAL A 1 231 ? -0.954 -14.780 -18.768 1.00 91.50 231 VAL A O 1
ATOM 1919 N N . ILE A 1 232 ? -2.799 -13.944 -17.772 1.00 91.56 232 ILE A N 1
ATOM 1920 C CA . ILE A 1 232 ? -2.707 -12.600 -18.358 1.00 91.56 232 ILE A CA 1
ATOM 1921 C C . ILE A 1 232 ? -1.377 -11.949 -17.970 1.00 91.56 232 ILE A C 1
ATOM 1923 O O . ILE A 1 232 ? -0.648 -11.447 -18.829 1.00 91.56 232 ILE A O 1
ATOM 1927 N N . TRP A 1 233 ? -0.992 -12.030 -16.694 1.00 89.94 233 TRP A N 1
ATOM 1928 C CA . TRP A 1 233 ? 0.286 -11.467 -16.258 1.00 89.94 233 TRP A CA 1
ATOM 1929 C C . TRP A 1 233 ? 1.510 -12.197 -16.807 1.00 89.94 233 TRP A C 1
ATOM 1931 O O . TRP A 1 233 ? 2.526 -11.552 -17.068 1.00 89.94 233 TRP A O 1
ATOM 1941 N N . ARG A 1 234 ? 1.435 -13.515 -17.025 1.00 91.88 234 ARG A N 1
ATOM 1942 C CA . ARG A 1 234 ? 2.520 -14.263 -17.675 1.00 91.88 234 ARG A CA 1
ATOM 1943 C C . ARG A 1 234 ? 2.765 -13.742 -19.092 1.00 91.88 234 ARG A C 1
ATOM 1945 O O . ARG A 1 234 ? 3.903 -13.400 -19.405 1.00 91.88 234 ARG A O 1
ATOM 1952 N N . LYS A 1 235 ? 1.700 -13.591 -19.889 1.00 92.75 235 LYS A N 1
ATOM 1953 C CA . LYS A 1 235 ? 1.748 -12.991 -21.235 1.00 92.75 235 LYS A CA 1
ATOM 1954 C C . LYS A 1 235 ? 2.311 -11.566 -21.187 1.00 92.75 235 LYS A C 1
ATOM 1956 O O . LYS A 1 235 ? 3.244 -11.250 -21.917 1.00 92.75 235 LYS A O 1
ATOM 1961 N N . CYS A 1 236 ? 1.808 -10.725 -20.280 1.00 85.62 236 CYS A N 1
ATOM 1962 C CA . CYS A 1 236 ? 2.290 -9.352 -20.093 1.00 85.62 236 CYS A CA 1
ATOM 1963 C C . CYS A 1 236 ? 3.803 -9.300 -19.799 1.00 85.62 236 CYS A C 1
ATOM 1965 O O . CYS A 1 236 ? 4.545 -8.558 -20.445 1.00 85.62 236 CYS A O 1
ATOM 1967 N N . LYS A 1 237 ? 4.286 -10.148 -18.883 1.00 84.50 237 LYS A N 1
ATOM 1968 C CA . LYS A 1 237 ? 5.709 -10.269 -18.535 1.00 84.50 237 LYS A CA 1
ATOM 1969 C C . LYS A 1 237 ? 6.568 -10.776 -19.697 1.00 84.50 237 LYS A C 1
ATOM 1971 O O . LYS A 1 237 ? 7.695 -10.315 -19.865 1.00 84.50 237 LYS A O 1
ATOM 1976 N N . GLU A 1 238 ? 6.076 -11.719 -20.491 1.00 91.06 238 GLU A N 1
ATOM 1977 C CA . GLU A 1 238 ? 6.780 -12.206 -21.683 1.00 91.06 238 GLU A CA 1
ATOM 1978 C C . GLU A 1 238 ? 6.913 -11.107 -22.742 1.00 91.06 238 GLU A C 1
ATOM 1980 O O . GLU A 1 238 ? 8.018 -10.865 -23.230 1.00 91.06 238 GLU A O 1
ATOM 1985 N N . CYS A 1 239 ? 5.833 -10.372 -23.028 1.00 81.31 239 CYS A N 1
ATOM 1986 C CA . CYS A 1 239 ? 5.880 -9.228 -23.939 1.00 81.31 239 CYS A CA 1
ATOM 1987 C C . CYS A 1 239 ? 6.820 -8.126 -23.429 1.00 81.31 239 CYS A C 1
ATOM 1989 O O . CYS A 1 239 ? 7.574 -7.556 -24.215 1.00 81.31 239 CYS A O 1
ATOM 1991 N N . TRP A 1 240 ? 6.829 -7.868 -22.117 1.00 79.81 240 TRP A N 1
ATOM 1992 C CA . TRP A 1 240 ? 7.764 -6.935 -21.486 1.00 79.81 240 TRP A CA 1
ATOM 1993 C C . TRP A 1 240 ? 9.224 -7.345 -21.701 1.00 79.81 240 TRP A C 1
ATOM 1995 O O . TRP A 1 240 ? 10.042 -6.540 -22.146 1.00 79.81 240 TRP A O 1
ATOM 2005 N N . LYS A 1 241 ? 9.558 -8.615 -21.445 1.00 77.56 241 LYS A N 1
ATOM 2006 C CA . LYS A 1 241 ? 10.904 -9.154 -21.694 1.00 77.56 241 LYS A CA 1
ATOM 2007 C C . LYS A 1 241 ? 11.300 -9.048 -23.164 1.00 77.56 241 LYS A C 1
ATOM 2009 O O . LYS A 1 241 ? 12.431 -8.672 -23.456 1.00 77.56 241 LYS A O 1
ATOM 2014 N N . ASN A 1 242 ? 10.373 -9.347 -24.070 1.00 75.69 242 ASN A N 1
ATOM 2015 C CA . ASN A 1 242 ? 10.605 -9.242 -25.506 1.00 75.69 242 ASN A CA 1
ATOM 2016 C C . ASN A 1 242 ? 10.891 -7.794 -25.934 1.00 75.69 242 ASN A C 1
ATOM 2018 O O . ASN A 1 242 ? 11.824 -7.558 -26.693 1.00 75.69 242 ASN A O 1
ATOM 2022 N N . TYR A 1 243 ? 10.145 -6.816 -25.407 1.00 70.12 243 TYR A N 1
ATOM 2023 C CA . TYR A 1 243 ? 10.417 -5.394 -25.638 1.00 70.12 243 TYR A CA 1
ATOM 2024 C C . TYR A 1 243 ? 11.815 -4.979 -25.155 1.00 70.12 243 TYR A C 1
ATOM 2026 O O . TYR A 1 243 ? 12.526 -4.269 -25.864 1.00 70.12 243 TYR A O 1
ATOM 2034 N N . TRP A 1 244 ? 12.248 -5.457 -23.987 1.00 70.12 244 TRP A N 1
ATOM 2035 C CA . TRP A 1 244 ? 13.603 -5.188 -23.495 1.00 70.12 244 TRP A CA 1
ATOM 2036 C C . TRP A 1 244 ? 14.707 -5.815 -24.342 1.00 70.12 244 TRP A C 1
ATOM 2038 O O . TRP A 1 244 ? 15.755 -5.204 -24.523 1.00 70.12 244 TRP A O 1
ATOM 2048 N N . GLN A 1 245 ? 14.493 -7.031 -24.844 1.00 70.00 245 GLN A N 1
ATOM 2049 C CA . GLN A 1 245 ? 15.483 -7.735 -25.662 1.00 70.00 245 GLN A CA 1
ATOM 2050 C C . GLN A 1 245 ? 15.543 -7.197 -27.097 1.00 70.00 245 GLN A C 1
ATOM 2052 O O . GLN A 1 245 ? 16.621 -7.125 -27.682 1.00 70.00 245 GLN A O 1
ATOM 2057 N N . TYR A 1 246 ? 14.396 -6.798 -27.650 1.00 75.69 246 TYR A N 1
ATOM 2058 C CA . TYR A 1 246 ? 14.233 -6.384 -29.041 1.00 75.69 246 TYR A CA 1
ATOM 2059 C C . TYR A 1 246 ? 13.413 -5.090 -29.112 1.00 75.69 246 TYR A C 1
ATOM 2061 O O . TYR A 1 246 ? 12.275 -5.073 -29.595 1.00 75.69 246 TYR A O 1
ATOM 2069 N N . SER A 1 247 ? 13.967 -3.997 -28.579 1.00 70.75 247 SER A N 1
ATOM 2070 C CA . SER A 1 247 ? 13.253 -2.722 -28.442 1.00 70.75 247 SER A CA 1
ATOM 2071 C C . SER A 1 247 ? 12.864 -2.133 -29.796 1.00 70.75 247 SER A C 1
ATOM 2073 O O . SER A 1 247 ? 13.703 -1.655 -30.557 1.00 70.75 247 SER A O 1
ATOM 2075 N N . SER A 1 248 ? 11.565 -2.158 -30.088 1.00 71.25 248 SER A N 1
ATOM 2076 C CA . SER A 1 248 ? 10.963 -1.595 -31.292 1.00 71.25 248 SER A CA 1
ATOM 2077 C C . SER A 1 248 ? 9.555 -1.078 -30.992 1.00 71.25 248 SER A C 1
ATOM 2079 O O . SER A 1 248 ? 8.971 -1.368 -29.945 1.00 71.25 248 SER A O 1
ATOM 2081 N N . HIS A 1 249 ? 8.981 -0.315 -31.926 1.00 64.62 249 HIS A N 1
ATOM 2082 C CA . HIS A 1 249 ? 7.594 0.138 -31.798 1.00 64.62 249 HIS A CA 1
ATOM 2083 C C . HIS A 1 249 ? 6.604 -1.041 -31.747 1.00 64.62 249 HIS A C 1
ATOM 2085 O O . HIS A 1 249 ? 5.620 -0.997 -31.011 1.00 64.62 249 HIS A O 1
ATOM 2091 N N . GLU A 1 250 ? 6.876 -2.113 -32.493 1.00 75.12 250 GLU A N 1
ATOM 2092 C CA . GLU A 1 250 ? 6.015 -3.296 -32.551 1.00 75.12 250 GLU A CA 1
ATOM 2093 C C . GLU A 1 250 ? 6.059 -4.102 -31.250 1.00 75.12 250 GLU A C 1
ATOM 2095 O O . GLU A 1 250 ? 5.008 -4.469 -30.718 1.00 75.12 250 GLU A O 1
ATOM 2100 N N . SER A 1 251 ? 7.255 -4.326 -30.693 1.00 63.59 251 SER A N 1
ATOM 2101 C CA . SER A 1 251 ? 7.406 -5.040 -29.420 1.00 63.59 251 SER A CA 1
ATOM 2102 C C . SER A 1 251 ? 6.836 -4.240 -28.245 1.00 63.59 251 SER A C 1
ATOM 2104 O O . SER A 1 251 ? 6.234 -4.829 -27.345 1.00 63.59 251 SER A O 1
ATOM 2106 N N . TRP A 1 252 ? 6.918 -2.905 -28.293 1.00 67.75 252 TRP A N 1
ATOM 2107 C CA . TRP A 1 252 ? 6.234 -2.026 -27.343 1.00 67.75 252 TRP A CA 1
ATOM 2108 C C . TRP A 1 252 ? 4.711 -2.131 -27.442 1.00 67.75 252 TRP A C 1
ATOM 2110 O O . TRP A 1 252 ? 4.037 -2.313 -26.429 1.00 67.75 252 TRP A O 1
ATOM 2120 N N . LYS A 1 253 ? 4.153 -2.040 -28.655 1.00 71.50 253 LYS A N 1
ATOM 2121 C CA . LYS A 1 253 ? 2.703 -2.129 -28.873 1.00 71.50 253 LYS A CA 1
ATOM 2122 C C . LYS A 1 253 ? 2.146 -3.460 -28.365 1.00 71.50 253 LYS A C 1
ATOM 2124 O O . LYS A 1 253 ? 1.139 -3.462 -27.663 1.00 71.50 253 LYS A O 1
ATOM 2129 N N . ALA A 1 254 ? 2.837 -4.566 -28.647 1.00 75.19 254 ALA A N 1
ATOM 2130 C CA . ALA A 1 254 ? 2.468 -5.887 -28.145 1.00 75.19 254 ALA A CA 1
ATOM 2131 C C . ALA A 1 254 ? 2.463 -5.949 -26.606 1.00 75.19 254 ALA A C 1
ATOM 2133 O O . ALA A 1 254 ? 1.520 -6.474 -26.012 1.00 75.19 254 ALA A O 1
ATOM 2134 N N . PHE A 1 255 ? 3.481 -5.374 -25.952 1.00 77.88 255 PHE A N 1
ATOM 2135 C CA . PHE A 1 255 ? 3.497 -5.228 -24.495 1.00 77.88 255 PHE A CA 1
ATOM 2136 C C . PHE A 1 255 ? 2.321 -4.389 -23.990 1.00 77.88 255 PHE A C 1
ATOM 2138 O O . PHE A 1 255 ? 1.613 -4.822 -23.085 1.00 77.88 255 PHE A O 1
ATOM 2145 N N . TYR A 1 256 ? 2.079 -3.222 -24.583 1.00 73.38 256 TYR A N 1
ATOM 2146 C CA . TYR A 1 256 ? 1.026 -2.314 -24.143 1.00 73.38 256 TYR A CA 1
ATOM 2147 C C . TYR A 1 256 ? -0.378 -2.917 -24.295 1.00 73.38 256 TYR A C 1
ATOM 2149 O O . TYR A 1 256 ? -1.232 -2.738 -23.425 1.00 73.38 256 TYR A O 1
ATOM 2157 N N . ASP A 1 257 ? -0.622 -3.672 -25.367 1.00 76.56 257 ASP A N 1
ATOM 2158 C CA . ASP A 1 257 ? -1.879 -4.394 -25.561 1.00 76.56 257 ASP A CA 1
ATOM 2159 C C . ASP A 1 257 ? -2.096 -5.456 -24.472 1.00 76.56 257 ASP A C 1
ATOM 2161 O O . ASP A 1 257 ? -3.173 -5.497 -23.878 1.00 76.56 257 ASP A O 1
ATOM 2165 N N . ALA A 1 258 ? -1.061 -6.226 -24.114 1.00 78.81 258 ALA A N 1
ATOM 2166 C CA . ALA A 1 258 ? -1.126 -7.159 -22.986 1.00 78.81 258 ALA A CA 1
ATOM 2167 C C . ALA A 1 258 ? -1.260 -6.444 -21.624 1.00 78.81 258 ALA A C 1
ATOM 2169 O O . ALA A 1 258 ? -1.969 -6.914 -20.735 1.00 78.81 258 ALA A O 1
ATOM 2170 N N . TYR A 1 259 ? -0.616 -5.288 -21.451 1.00 77.25 259 TYR A N 1
ATOM 2171 C CA . TYR A 1 259 ? -0.673 -4.507 -20.216 1.00 77.25 259 TYR A CA 1
ATOM 2172 C C . TYR A 1 259 ? -2.081 -3.962 -19.939 1.00 77.25 259 TYR A C 1
ATOM 2174 O O . TYR A 1 259 ? -2.532 -3.997 -18.797 1.00 77.25 259 TYR A O 1
ATOM 2182 N N . LYS A 1 260 ? -2.821 -3.539 -20.972 1.00 78.62 260 LYS A N 1
ATOM 2183 C CA . LYS A 1 260 ? -4.229 -3.113 -20.843 1.00 78.62 260 LYS A CA 1
ATOM 2184 C C . LYS A 1 260 ? -5.172 -4.234 -20.390 1.00 78.62 260 LYS A C 1
ATOM 2186 O O . LYS A 1 260 ? -6.197 -3.945 -19.785 1.00 78.62 260 LYS A O 1
ATOM 2191 N N . GLU A 1 261 ? -4.852 -5.496 -20.676 1.00 82.56 261 GLU A N 1
ATOM 2192 C CA . GLU A 1 261 ? -5.602 -6.650 -20.147 1.00 82.56 261 GLU A CA 1
ATOM 2193 C C . GLU A 1 261 ? -5.266 -6.902 -18.663 1.00 82.56 261 GLU A C 1
ATOM 2195 O O . GLU A 1 261 ? -6.112 -7.345 -17.878 1.00 82.56 261 GLU A O 1
ATOM 2200 N N . ALA A 1 262 ? -4.019 -6.614 -18.277 1.00 82.00 262 ALA A N 1
ATOM 2201 C CA . ALA A 1 262 ? -3.496 -6.808 -16.928 1.00 82.00 262 ALA A CA 1
ATOM 2202 C C . ALA A 1 262 ? -3.894 -5.682 -15.953 1.00 82.00 262 ALA A C 1
ATOM 2204 O O . ALA A 1 262 ? -3.969 -5.910 -14.743 1.00 82.00 262 ALA A O 1
ATOM 2205 N N . VAL A 1 263 ? -4.155 -4.478 -16.471 1.00 81.38 263 VAL A N 1
ATOM 2206 C CA . VAL A 1 263 ? -4.392 -3.256 -15.695 1.00 81.38 263 VAL A CA 1
ATOM 2207 C C . VAL A 1 263 ? -5.688 -2.574 -16.126 1.00 81.38 263 VAL A C 1
ATOM 2209 O O . VAL A 1 263 ? -5.832 -2.136 -17.264 1.00 81.38 263 VAL A O 1
ATOM 2212 N N . ILE A 1 264 ? -6.621 -2.430 -15.183 1.00 82.81 264 ILE A N 1
ATOM 2213 C CA . ILE A 1 264 ? -7.949 -1.850 -15.409 1.00 82.81 264 ILE A CA 1
ATOM 2214 C C . ILE A 1 264 ? -8.041 -0.516 -14.664 1.00 82.81 264 ILE A C 1
ATOM 2216 O O . ILE A 1 264 ? -8.150 -0.478 -13.438 1.00 82.81 264 ILE A O 1
ATOM 2220 N N . TYR A 1 265 ? -7.995 0.592 -15.400 1.00 73.38 265 TYR A N 1
ATOM 2221 C CA . TYR A 1 265 ? -8.089 1.936 -14.824 1.00 73.38 265 TYR A CA 1
ATOM 2222 C C . TYR A 1 265 ? -9.485 2.253 -14.278 1.00 73.38 265 TYR A C 1
ATOM 2224 O O . TYR A 1 265 ? -10.498 1.843 -14.844 1.00 73.38 265 TYR A O 1
ATOM 2232 N N . SER A 1 266 ? -9.530 3.016 -13.184 1.00 67.31 266 SER A N 1
ATOM 2233 C CA . SER A 1 266 ? -10.775 3.380 -12.507 1.00 67.31 266 SER A CA 1
ATOM 2234 C C . SER A 1 266 ? -11.574 4.469 -13.255 1.00 67.31 266 SER A C 1
ATOM 2236 O O . SER A 1 266 ? -11.021 5.276 -14.011 1.00 67.31 266 SER A O 1
ATOM 2238 N N . ALA A 1 267 ? -12.900 4.499 -13.057 1.00 52.00 267 ALA A N 1
ATOM 2239 C CA . ALA A 1 267 ? -13.835 5.343 -13.817 1.00 52.00 267 ALA A CA 1
ATOM 2240 C C . ALA A 1 267 ? -13.676 6.855 -13.557 1.00 52.00 267 ALA A C 1
ATOM 2242 O O . ALA A 1 267 ? -14.094 7.666 -14.383 1.00 52.00 267 ALA A O 1
ATOM 2243 N N . THR A 1 268 ? -13.000 7.259 -12.473 1.00 52.00 268 THR A N 1
ATOM 2244 C CA . THR A 1 268 ? -12.676 8.677 -12.196 1.00 52.00 268 THR A CA 1
ATOM 2245 C C . THR A 1 268 ? -11.813 9.354 -13.262 1.00 52.00 268 THR A C 1
ATOM 2247 O O . THR A 1 268 ? -11.623 10.571 -13.214 1.00 52.00 268 THR A O 1
ATOM 2250 N N . ARG A 1 269 ? -11.316 8.600 -14.252 1.00 48.28 269 ARG A N 1
ATOM 2251 C CA . ARG A 1 269 ? -10.732 9.145 -15.484 1.00 48.28 269 ARG A CA 1
ATOM 2252 C C . ARG A 1 269 ? -11.753 9.745 -16.468 1.00 48.28 269 ARG A C 1
ATOM 2254 O O . ARG A 1 269 ? -11.318 10.360 -17.433 1.00 48.28 269 ARG A O 1
ATOM 2261 N N . GLN A 1 270 ? -13.072 9.622 -16.261 1.00 37.22 270 GLN A N 1
ATOM 2262 C CA . GLN A 1 270 ? -14.087 10.207 -17.164 1.00 37.22 270 GLN A CA 1
ATOM 2263 C C . GLN A 1 270 ? -14.389 11.706 -16.944 1.00 37.22 270 GLN A C 1
ATOM 2265 O O . GLN A 1 270 ? -15.226 12.271 -17.644 1.00 37.22 270 GLN A O 1
ATOM 2270 N N . LEU A 1 271 ? -13.686 12.392 -16.040 1.00 36.28 271 LEU A N 1
ATOM 2271 C CA . LEU A 1 271 ? -13.753 13.853 -15.906 1.00 36.28 271 LEU A CA 1
ATOM 2272 C C . LEU A 1 271 ? -12.926 14.532 -17.005 1.00 36.28 271 LEU A C 1
ATOM 2274 O O . LEU A 1 271 ? -11.722 14.662 -16.826 1.00 36.28 271 LEU A O 1
ATOM 2278 N N . GLU A 1 272 ? -13.576 14.914 -18.116 1.00 31.28 272 GLU A N 1
ATOM 2279 C CA . GLU A 1 272 ? -13.256 15.979 -19.108 1.00 31.28 272 GLU A CA 1
ATOM 2280 C C . GLU A 1 272 ? -11.802 16.230 -19.538 1.00 31.28 272 GLU A C 1
ATOM 2282 O O . GLU A 1 272 ? -11.477 17.185 -20.243 1.00 31.28 272 GLU A O 1
ATOM 2287 N N . HIS A 1 273 ? -10.911 15.317 -19.222 1.00 30.17 273 HIS A N 1
ATOM 2288 C CA . HIS A 1 273 ? -9.601 15.185 -19.779 1.00 30.17 273 HIS A CA 1
ATOM 2289 C C . HIS A 1 273 ? -9.573 13.755 -20.306 1.00 30.17 273 HIS A C 1
ATOM 2291 O O . HIS A 1 273 ? -9.221 12.802 -19.614 1.00 30.17 273 HIS A O 1
ATOM 2297 N N .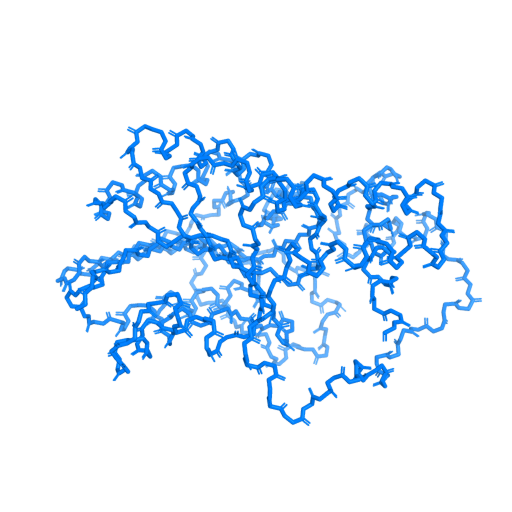 LYS A 1 274 ? -9.725 13.635 -21.632 1.00 30.47 274 LYS A N 1
ATOM 2298 C CA . LYS A 1 274 ? -8.570 13.070 -22.326 1.00 30.47 274 LYS A CA 1
ATOM 2299 C C . LYS A 1 274 ? -7.378 13.810 -21.724 1.00 30.47 274 LYS A C 1
ATOM 2301 O O . LYS A 1 274 ? -7.060 14.909 -22.171 1.00 30.47 274 LYS A O 1
ATOM 2306 N N . MET A 1 275 ? -6.710 13.228 -20.732 1.00 31.30 275 MET A N 1
ATOM 2307 C CA . MET A 1 275 ? -5.277 13.374 -20.736 1.00 31.30 275 MET A CA 1
ATOM 2308 C C . MET A 1 275 ? -4.878 12.752 -22.084 1.00 31.30 275 MET A C 1
ATOM 2310 O O . MET A 1 275 ? -4.520 11.590 -22.175 1.00 31.30 275 MET A O 1
ATOM 2314 N N . LYS A 1 276 ? -4.915 13.560 -23.161 1.00 31.09 276 LYS A N 1
ATOM 2315 C CA . LYS A 1 276 ? -3.647 13.828 -23.819 1.00 31.09 276 LYS A CA 1
ATOM 2316 C C . LYS A 1 276 ? -2.762 14.136 -22.639 1.00 31.09 276 LYS A C 1
ATOM 2318 O O . LYS A 1 276 ? -3.003 15.157 -21.995 1.00 31.09 276 LYS A O 1
ATOM 2323 N N . IL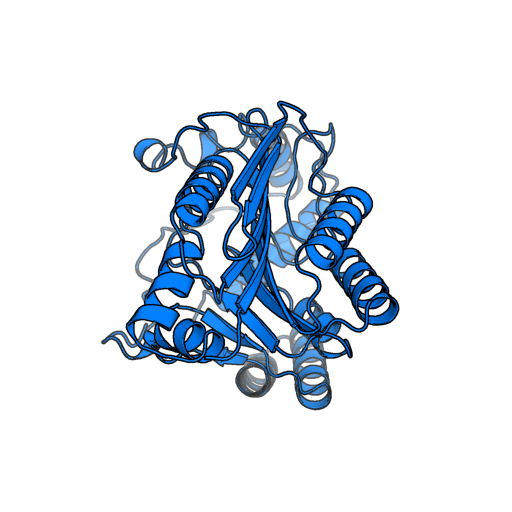E A 1 277 ? -1.946 13.169 -22.233 1.00 33.09 277 ILE A N 1
ATOM 2324 C CA . ILE A 1 277 ? -0.935 13.397 -21.218 1.00 33.09 277 ILE A CA 1
ATOM 2325 C C . ILE A 1 277 ? -0.322 14.726 -21.641 1.00 33.09 277 ILE A C 1
ATOM 2327 O O . ILE A 1 277 ? 0.160 14.867 -22.765 1.00 33.09 277 ILE A O 1
ATOM 2331 N N . ASN A 1 278 ? -0.621 15.780 -20.885 1.00 25.77 278 ASN A N 1
ATOM 2332 C CA . ASN A 1 278 ? -0.371 17.123 -21.367 1.00 25.77 278 ASN A CA 1
ATOM 2333 C C . ASN A 1 278 ? 1.100 17.327 -21.035 1.00 25.77 278 ASN A C 1
ATOM 2335 O O . ASN A 1 278 ? 1.435 17.880 -19.998 1.00 25.77 278 ASN A O 1
ATOM 2339 N N . PHE A 1 279 ? 1.973 16.830 -21.919 1.00 34.53 279 PHE A N 1
ATOM 2340 C CA . PHE A 1 279 ? 3.435 16.978 -21.919 1.00 34.53 279 PHE A CA 1
ATOM 2341 C C . PHE A 1 279 ? 3.893 18.428 -22.049 1.00 34.53 279 PHE A C 1
ATOM 2343 O O . PHE A 1 279 ? 5.023 18.706 -22.450 1.00 34.53 279 PHE A O 1
ATOM 2350 N N . LYS A 1 280 ? 3.017 19.391 -21.770 1.00 28.77 280 LYS A N 1
ATOM 2351 C CA . LYS A 1 280 ? 3.409 20.781 -21.734 1.00 28.77 280 LYS A CA 1
ATOM 2352 C C . LYS A 1 280 ? 4.129 21.022 -20.420 1.00 28.77 280 LYS A C 1
ATOM 2354 O O . LYS A 1 280 ? 3.547 21.422 -19.421 1.00 28.77 280 LYS A O 1
ATOM 2359 N N . THR A 1 281 ? 5.436 20.801 -20.529 1.00 31.77 281 THR A N 1
ATOM 2360 C CA . THR A 1 281 ? 6.477 21.568 -19.858 1.00 31.77 281 THR A CA 1
ATOM 2361 C C . THR A 1 281 ? 6.505 21.428 -18.343 1.00 31.77 281 THR A C 1
ATOM 2363 O O . THR A 1 281 ? 6.467 22.424 -17.633 1.00 31.77 281 THR A O 1
ATOM 2366 N N . GLU A 1 282 ? 6.754 20.219 -17.846 1.00 31.06 282 GLU A N 1
ATOM 2367 C CA . GLU A 1 282 ? 7.932 20.159 -16.985 1.00 31.06 282 GLU A CA 1
ATOM 2368 C C . GLU A 1 282 ? 9.123 20.256 -17.928 1.00 31.06 282 GLU A C 1
ATOM 2370 O O . GLU A 1 282 ? 9.276 19.462 -18.859 1.00 31.06 282 GLU A O 1
ATOM 2375 N N . ILE A 1 283 ? 9.899 21.324 -17.773 1.00 28.59 283 ILE A N 1
ATOM 2376 C CA . ILE A 1 283 ? 11.188 21.454 -18.428 1.00 28.59 283 ILE A CA 1
ATOM 2377 C C . ILE A 1 283 ? 12.003 20.265 -17.919 1.00 28.59 283 ILE A C 1
ATOM 2379 O O . ILE A 1 283 ? 12.629 20.356 -16.870 1.00 28.59 283 ILE A O 1
ATOM 2383 N N . ILE A 1 284 ? 11.994 19.143 -18.642 1.00 31.03 284 ILE A N 1
ATOM 2384 C CA . ILE A 1 284 ? 13.129 18.230 -18.611 1.00 31.03 284 ILE A CA 1
ATOM 2385 C C . ILE A 1 284 ? 14.270 19.133 -19.069 1.00 31.03 284 ILE A C 1
ATOM 2387 O O . ILE A 1 284 ? 14.214 19.604 -20.215 1.00 31.03 284 ILE A O 1
ATOM 2391 N N . PRO A 1 285 ? 15.236 19.488 -18.200 1.00 28.23 285 PRO A N 1
ATOM 2392 C CA . PRO A 1 285 ? 16.352 20.311 -18.622 1.00 28.23 285 PRO A CA 1
ATOM 2393 C C . PRO A 1 285 ? 16.916 19.630 -19.856 1.00 28.23 285 PRO A C 1
ATOM 2395 O O . PRO A 1 285 ? 17.213 18.434 -19.811 1.00 28.23 285 PRO A O 1
ATOM 2398 N N . LYS A 1 286 ? 16.966 20.346 -20.985 1.00 29.69 286 LYS A N 1
ATOM 2399 C CA . LYS A 1 286 ? 17.600 19.819 -22.189 1.00 29.69 286 LYS A CA 1
ATOM 2400 C C . LYS A 1 286 ? 19.017 19.467 -21.762 1.00 29.69 286 LYS A C 1
ATOM 2402 O O . LYS A 1 286 ? 19.815 20.365 -21.499 1.00 29.69 286 LYS A O 1
ATOM 2407 N N . GLN A 1 287 ? 19.280 18.176 -21.599 1.00 34.72 287 GLN A N 1
ATOM 2408 C CA . GLN A 1 287 ? 20.552 17.681 -21.113 1.00 34.72 287 GLN A CA 1
ATOM 2409 C C . GLN A 1 287 ? 21.523 17.862 -22.277 1.00 34.72 287 GLN A C 1
ATOM 2411 O O . GLN A 1 287 ? 21.604 17.049 -23.191 1.00 34.72 287 GLN A O 1
ATOM 2416 N N . SER A 1 288 ? 22.141 19.039 -22.322 1.00 38.94 288 SER A N 1
ATOM 2417 C CA . SER A 1 288 ? 22.992 19.494 -23.420 1.00 38.94 288 SER A CA 1
ATOM 2418 C C . SER A 1 288 ? 24.339 18.775 -23.449 1.00 38.94 288 SER A C 1
ATOM 2420 O O . SER A 1 288 ? 25.044 18.862 -24.451 1.00 38.94 288 SER A O 1
ATOM 2422 N N . ARG A 1 289 ? 24.673 18.031 -22.386 1.00 41.44 289 ARG A N 1
ATOM 2423 C CA . ARG A 1 289 ? 25.769 17.063 -22.359 1.00 41.44 289 ARG A CA 1
ATOM 2424 C C . ARG A 1 289 ? 25.330 15.766 -21.692 1.00 41.44 289 ARG A C 1
ATOM 2426 O O . ARG A 1 289 ? 24.536 15.796 -20.751 1.00 41.44 289 ARG A O 1
ATOM 2433 N N . GLU A 1 290 ? 25.897 14.652 -22.140 1.00 43.56 290 GLU A N 1
ATOM 2434 C CA . GLU A 1 290 ? 25.856 13.403 -21.383 1.00 43.56 290 GLU A CA 1
ATOM 2435 C C . GLU A 1 290 ? 26.507 13.627 -20.011 1.00 43.56 290 GLU A C 1
ATOM 2437 O O . GLU A 1 290 ? 27.628 14.128 -19.919 1.00 43.56 290 GLU A O 1
ATOM 2442 N N . ILE A 1 291 ? 25.775 13.301 -18.944 1.00 41.69 291 ILE A N 1
ATOM 2443 C CA . ILE A 1 291 ? 26.309 13.273 -17.579 1.00 41.69 291 ILE A CA 1
ATOM 2444 C C . ILE A 1 291 ? 26.984 11.917 -17.399 1.00 41.69 291 ILE A C 1
ATOM 2446 O O . ILE A 1 291 ? 26.361 10.877 -17.620 1.00 41.69 291 ILE A O 1
ATOM 2450 N N . THR A 1 292 ? 28.256 11.918 -17.017 1.00 50.25 292 THR A N 1
ATOM 2451 C CA . THR A 1 292 ? 28.999 10.675 -16.786 1.00 50.25 292 THR A CA 1
ATOM 2452 C C . THR A 1 292 ? 28.482 9.944 -15.541 1.00 50.25 292 THR A C 1
ATOM 2454 O O . THR A 1 292 ? 27.931 10.557 -14.627 1.00 50.25 292 THR A O 1
ATOM 2457 N N . ILE A 1 293 ? 28.688 8.622 -15.462 1.00 50.00 293 ILE A N 1
ATOM 2458 C CA . ILE A 1 293 ? 28.311 7.811 -14.281 1.00 50.00 293 ILE A CA 1
ATOM 2459 C C . ILE A 1 293 ? 28.930 8.390 -13.004 1.00 50.00 293 ILE A C 1
ATOM 2461 O O . ILE A 1 293 ? 28.266 8.451 -11.976 1.00 50.00 293 ILE A O 1
ATOM 2465 N N . ARG A 1 294 ? 30.168 8.881 -13.100 1.00 52.47 294 ARG A N 1
ATOM 2466 C CA . ARG A 1 294 ? 30.888 9.517 -12.002 1.00 52.47 294 ARG A CA 1
ATOM 2467 C C . ARG A 1 294 ? 30.263 10.845 -11.573 1.00 52.47 294 ARG A C 1
ATOM 2469 O O . ARG A 1 294 ? 30.118 11.081 -10.385 1.00 52.47 294 ARG A O 1
ATOM 2476 N N . GLU A 1 295 ? 29.848 11.693 -12.507 1.00 43.94 295 GLU A N 1
ATOM 2477 C CA . GLU A 1 295 ? 29.159 12.948 -12.166 1.00 43.94 295 GLU A CA 1
ATOM 2478 C C . GLU A 1 295 ? 27.775 12.686 -11.561 1.00 43.94 295 GLU A C 1
ATOM 2480 O O . GLU A 1 295 ? 27.328 13.415 -10.681 1.00 43.94 295 GLU A O 1
ATOM 2485 N N . LEU A 1 296 ? 27.102 11.618 -11.992 1.00 46.38 296 LEU A N 1
ATOM 2486 C CA . LEU A 1 296 ? 25.856 11.176 -11.380 1.00 46.38 296 LEU A CA 1
ATOM 2487 C C . LEU A 1 296 ? 26.090 10.554 -9.996 1.00 46.38 296 LEU A C 1
ATOM 2489 O O . LEU A 1 296 ? 25.291 10.785 -9.100 1.00 46.38 296 LEU A O 1
ATOM 2493 N N . GLN A 1 297 ? 27.183 9.814 -9.797 1.00 46.50 297 GLN A N 1
ATOM 2494 C CA . GLN A 1 297 ? 27.639 9.353 -8.483 1.00 46.50 297 GLN A CA 1
ATOM 2495 C C . GLN A 1 297 ? 27.906 10.517 -7.558 1.00 46.50 297 GLN A C 1
ATOM 2497 O O . GLN A 1 297 ? 27.363 10.541 -6.468 1.00 46.50 297 GLN A O 1
ATOM 2502 N N . GLU A 1 298 ? 28.715 11.477 -7.990 1.00 46.62 298 GLU A N 1
ATOM 2503 C CA . GLU A 1 298 ? 29.070 12.659 -7.215 1.00 46.62 298 GLU A CA 1
ATOM 2504 C C . GLU A 1 298 ? 27.808 13.459 -6.874 1.00 46.62 298 GLU A C 1
ATOM 2506 O O . GLU A 1 298 ? 27.610 13.782 -5.709 1.00 46.62 298 GLU A O 1
ATOM 2511 N N . TYR A 1 299 ? 26.882 13.638 -7.825 1.00 39.44 299 TYR A N 1
ATOM 2512 C CA . TYR A 1 299 ? 25.569 14.233 -7.567 1.00 39.44 299 TYR A CA 1
ATOM 2513 C C . TYR A 1 299 ? 24.731 13.417 -6.574 1.00 39.44 299 TYR A C 1
ATOM 2515 O O . TYR A 1 299 ? 24.150 13.983 -5.659 1.00 39.44 299 TYR A O 1
ATOM 2523 N N . LEU A 1 300 ? 24.645 12.092 -6.710 1.00 42.59 300 LEU A N 1
ATOM 2524 C CA . LEU A 1 300 ? 23.857 11.248 -5.807 1.00 42.59 300 LEU A CA 1
ATOM 2525 C C . LEU A 1 300 ? 24.491 11.150 -4.410 1.00 42.59 300 LEU A C 1
ATOM 2527 O O . LEU A 1 300 ? 23.773 11.140 -3.418 1.00 42.59 300 LEU A O 1
ATOM 2531 N N . VAL A 1 301 ? 25.818 11.137 -4.312 1.00 46.44 301 VAL A N 1
ATOM 2532 C CA . VAL A 1 301 ? 26.582 11.179 -3.057 1.00 46.44 301 VAL A CA 1
ATOM 2533 C C . VAL A 1 301 ? 26.415 12.540 -2.386 1.00 46.44 301 VAL A C 1
ATOM 2535 O O . VAL A 1 301 ? 26.184 12.606 -1.182 1.00 46.44 301 VAL A O 1
ATOM 2538 N N . GLU A 1 302 ? 26.474 13.627 -3.153 1.00 37.84 302 GLU A N 1
ATOM 2539 C CA . GLU A 1 302 ? 26.257 14.990 -2.668 1.00 37.84 302 GLU A CA 1
ATOM 2540 C C . GLU A 1 302 ? 24.804 15.214 -2.225 1.00 37.84 302 GLU A C 1
ATOM 2542 O O . GLU A 1 302 ? 24.561 15.848 -1.199 1.00 37.84 302 GLU A O 1
ATOM 2547 N N . MET A 1 303 ? 23.838 14.685 -2.979 1.00 33.72 303 MET A N 1
ATOM 2548 C CA . MET A 1 303 ? 22.410 14.888 -2.734 1.00 33.72 303 MET A CA 1
ATOM 2549 C C . MET A 1 303 ? 21.845 13.964 -1.665 1.00 33.72 303 MET A C 1
ATOM 2551 O O . MET A 1 303 ? 20.948 14.383 -0.950 1.00 33.72 303 MET A O 1
ATOM 2555 N N . TYR A 1 304 ? 22.330 12.726 -1.554 1.00 35.31 304 TYR A N 1
ATOM 2556 C CA . TYR A 1 304 ? 21.794 11.716 -0.634 1.00 35.31 304 TYR A CA 1
ATOM 2557 C C . TYR A 1 304 ? 22.763 11.346 0.495 1.00 35.31 304 TYR A C 1
ATOM 2559 O O . TYR A 1 304 ? 22.446 10.465 1.290 1.00 35.31 304 TYR A O 1
ATOM 2567 N N . HIS A 1 305 ? 23.924 12.008 0.576 1.00 33.00 305 HIS A N 1
ATOM 2568 C CA . HIS A 1 305 ? 24.939 11.829 1.624 1.00 33.00 305 HIS A CA 1
ATOM 2569 C C . HIS A 1 305 ? 25.296 10.357 1.905 1.00 33.00 305 HIS A C 1
ATOM 2571 O O . HIS A 1 305 ? 25.580 9.976 3.037 1.00 33.00 305 HIS A O 1
ATOM 2577 N N . THR A 1 306 ? 25.284 9.517 0.867 1.00 37.47 306 THR A N 1
ATOM 2578 C CA . THR A 1 306 ? 25.540 8.073 0.955 1.00 37.47 306 THR A CA 1
ATOM 2579 C C . THR A 1 306 ? 26.395 7.604 -0.223 1.00 37.47 306 THR A C 1
ATOM 2581 O O . THR A 1 306 ? 26.442 8.262 -1.261 1.00 37.47 306 THR A O 1
ATOM 2584 N N . THR A 1 307 ? 27.101 6.480 -0.077 1.00 40.12 307 THR A N 1
ATOM 2585 C CA . THR A 1 307 ? 27.966 5.925 -1.131 1.00 40.12 307 THR A CA 1
ATOM 2586 C C . THR A 1 307 ? 27.170 5.009 -2.059 1.00 40.12 307 THR A C 1
ATOM 2588 O O . THR A 1 307 ? 26.705 3.944 -1.659 1.00 40.12 307 THR A O 1
ATOM 2591 N N . PHE A 1 308 ? 27.030 5.412 -3.321 1.00 40.81 308 PHE A N 1
ATOM 2592 C CA . PHE A 1 308 ? 26.467 4.576 -4.381 1.00 40.81 308 PHE A CA 1
ATOM 2593 C C . PHE A 1 308 ? 27.591 3.945 -5.206 1.00 40.81 308 PHE A C 1
ATOM 2595 O O . PHE A 1 308 ? 28.453 4.657 -5.716 1.00 40.81 308 PHE A O 1
ATOM 2602 N N . ASP A 1 309 ? 27.569 2.622 -5.381 1.00 47.03 309 ASP A N 1
ATOM 2603 C CA . ASP A 1 309 ? 28.429 1.956 -6.367 1.00 47.03 309 ASP A CA 1
ATOM 2604 C C . ASP A 1 309 ? 27.837 2.046 -7.792 1.00 47.03 309 ASP A C 1
ATOM 2606 O O . ASP A 1 309 ? 26.647 2.324 -7.986 1.00 47.03 309 ASP A O 1
ATOM 2610 N N . ASP A 1 310 ? 28.674 1.814 -8.809 1.00 42.25 310 ASP A N 1
ATOM 2611 C CA . ASP A 1 310 ? 28.296 1.882 -10.234 1.00 42.25 310 ASP A CA 1
ATOM 2612 C C . ASP A 1 310 ? 27.071 1.014 -10.570 1.00 42.25 310 ASP A C 1
ATOM 2614 O O . ASP A 1 310 ? 26.234 1.378 -11.401 1.00 42.25 310 ASP A O 1
ATOM 2618 N N . LYS A 1 311 ? 26.937 -0.138 -9.904 1.00 48.94 311 LYS A N 1
ATOM 2619 C CA . LYS A 1 311 ? 25.861 -1.104 -10.144 1.00 48.94 311 LYS A CA 1
ATOM 2620 C C . LYS A 1 311 ? 24.505 -0.559 -9.696 1.00 48.94 311 LYS A C 1
ATOM 2622 O O . LYS A 1 311 ? 23.518 -0.714 -10.415 1.00 48.94 311 LYS A O 1
ATOM 2627 N N . ASN A 1 312 ? 24.447 0.093 -8.537 1.00 48.38 312 ASN A N 1
ATOM 2628 C CA . ASN A 1 312 ? 23.217 0.689 -8.013 1.00 48.38 312 ASN A CA 1
ATOM 2629 C C . ASN A 1 312 ? 22.754 1.896 -8.839 1.00 48.38 312 ASN A C 1
ATOM 2631 O O . ASN A 1 312 ? 21.554 2.134 -8.967 1.00 48.38 312 ASN A O 1
ATOM 2635 N N . ILE A 1 313 ? 23.686 2.610 -9.466 1.00 43.00 313 ILE A N 1
ATOM 2636 C CA . ILE A 1 313 ? 23.374 3.758 -10.323 1.00 43.00 313 ILE A CA 1
ATOM 2637 C C . ILE A 1 313 ? 22.883 3.337 -11.692 1.00 43.00 313 ILE A C 1
ATOM 2639 O O . ILE A 1 313 ? 21.935 3.928 -12.198 1.00 43.00 313 ILE A O 1
ATOM 2643 N N . GLN A 1 314 ? 23.458 2.285 -12.269 1.00 43.88 314 GLN A N 1
ATOM 2644 C CA . GLN A 1 314 ? 22.933 1.706 -13.503 1.00 43.88 314 GLN A CA 1
ATOM 2645 C C . GLN A 1 314 ? 21.508 1.178 -13.316 1.00 43.88 314 GLN A C 1
ATOM 2647 O O . GLN A 1 314 ? 20.656 1.398 -14.175 1.00 43.88 314 GLN A O 1
ATOM 2652 N N . LEU A 1 315 ? 21.211 0.557 -12.171 1.00 46.12 315 LEU A N 1
ATOM 2653 C CA . LEU A 1 315 ? 19.846 0.157 -11.817 1.00 46.12 315 LEU A CA 1
ATOM 2654 C C . LEU A 1 315 ? 18.917 1.371 -11.688 1.00 46.12 315 LEU A C 1
ATOM 2656 O O . LEU A 1 315 ? 17.842 1.379 -12.278 1.00 46.12 315 LEU A O 1
ATOM 2660 N N . TRP A 1 316 ? 19.357 2.429 -11.004 1.00 41.38 316 TRP A N 1
ATOM 2661 C CA . TRP A 1 316 ? 18.574 3.655 -10.846 1.00 41.38 316 TRP A CA 1
ATOM 2662 C C . TRP A 1 316 ? 18.319 4.381 -12.176 1.00 41.38 316 TRP A C 1
ATOM 2664 O O . TRP A 1 316 ? 17.202 4.810 -12.447 1.00 41.38 316 TRP A O 1
ATOM 2674 N N . LEU A 1 317 ? 19.327 4.469 -13.048 1.00 40.38 317 LEU A N 1
ATOM 2675 C CA . LEU A 1 317 ? 19.209 5.017 -14.401 1.00 40.38 317 LEU A CA 1
ATOM 2676 C C . LEU A 1 317 ? 18.311 4.164 -15.299 1.00 40.38 317 LEU A C 1
ATOM 2678 O O . LEU A 1 317 ? 17.568 4.709 -16.113 1.00 40.38 317 LEU A O 1
ATOM 2682 N N . THR A 1 318 ? 18.347 2.841 -15.143 1.00 41.12 318 THR A N 1
ATOM 2683 C CA . THR A 1 318 ? 17.452 1.919 -15.854 1.00 41.12 318 THR A CA 1
ATOM 2684 C C . THR A 1 318 ? 16.007 2.115 -15.398 1.00 41.12 318 THR A C 1
ATOM 2686 O O . THR A 1 318 ? 15.109 2.213 -16.236 1.00 41.12 318 THR A O 1
ATOM 2689 N N . ASP A 1 319 ? 15.780 2.273 -14.094 1.00 39.41 319 ASP A N 1
ATOM 2690 C CA . ASP A 1 319 ? 14.465 2.582 -13.524 1.00 39.41 319 ASP A CA 1
ATOM 2691 C C . ASP A 1 319 ? 13.961 3.963 -13.999 1.00 39.41 319 ASP A C 1
ATOM 2693 O O . ASP A 1 319 ? 12.794 4.112 -14.376 1.00 39.41 319 ASP A O 1
ATOM 2697 N N . LEU A 1 320 ? 14.849 4.963 -14.079 1.00 34.66 320 LEU A N 1
ATOM 2698 C CA . LEU A 1 320 ? 14.547 6.312 -14.572 1.00 34.66 320 LEU A CA 1
ATOM 2699 C C . LEU A 1 320 ? 14.245 6.326 -16.080 1.00 34.66 320 LEU A C 1
ATOM 2701 O O . LEU A 1 320 ? 13.323 7.018 -16.515 1.00 34.66 320 LEU A O 1
ATOM 2705 N N . LYS A 1 321 ? 14.981 5.542 -16.880 1.00 33.91 321 LYS A N 1
ATOM 2706 C CA . LYS A 1 321 ? 14.730 5.327 -18.315 1.00 33.91 321 LYS A CA 1
ATOM 2707 C C . LYS A 1 321 ? 13.377 4.655 -18.541 1.00 33.91 321 LYS A C 1
ATOM 2709 O O . LYS A 1 321 ? 12.604 5.091 -19.384 1.00 33.91 321 LYS A O 1
ATOM 2714 N N . THR A 1 322 ? 13.060 3.648 -17.731 1.00 33.22 322 THR A N 1
ATOM 2715 C CA . THR A 1 322 ? 11.774 2.940 -17.780 1.00 33.22 322 THR A CA 1
ATOM 2716 C C . THR A 1 322 ? 10.602 3.879 -17.496 1.00 33.22 322 THR A C 1
ATOM 2718 O O . THR A 1 322 ? 9.602 3.856 -18.211 1.00 33.22 322 THR A O 1
ATOM 2721 N N . CYS A 1 323 ? 10.751 4.762 -16.504 1.00 29.91 323 CYS A N 1
ATOM 2722 C CA . CYS A 1 323 ? 9.771 5.809 -16.231 1.00 29.91 323 CYS A CA 1
ATOM 2723 C C . CYS A 1 323 ? 9.694 6.814 -17.392 1.00 29.91 323 CYS A C 1
ATOM 2725 O O . CYS A 1 323 ? 8.617 7.073 -17.914 1.00 29.91 323 CYS A O 1
ATOM 2727 N N . THR A 1 324 ? 10.822 7.361 -17.847 1.00 28.70 324 THR A N 1
ATOM 2728 C CA . THR A 1 324 ? 10.835 8.397 -18.897 1.00 28.70 324 THR A CA 1
ATOM 2729 C C . THR A 1 324 ? 10.351 7.907 -20.261 1.00 28.70 324 THR A C 1
ATOM 2731 O O . THR A 1 324 ? 9.721 8.686 -20.966 1.00 28.70 324 THR A O 1
ATOM 2734 N N . ASP A 1 325 ? 10.573 6.647 -20.639 1.00 29.06 325 ASP A N 1
ATOM 2735 C CA . ASP A 1 325 ? 10.058 6.093 -21.900 1.00 29.06 325 ASP A CA 1
ATOM 2736 C C . ASP A 1 325 ? 8.544 5.810 -21.841 1.00 29.06 325 ASP A C 1
ATOM 2738 O O . ASP A 1 325 ? 7.858 5.950 -22.853 1.00 29.06 325 ASP A O 1
ATOM 2742 N N . TYR A 1 326 ? 7.996 5.519 -20.656 1.00 29.73 326 TYR A N 1
ATOM 2743 C CA . TYR A 1 326 ? 6.547 5.479 -20.421 1.00 29.73 326 TYR A CA 1
ATOM 2744 C C . TYR A 1 326 ? 5.903 6.880 -20.490 1.00 29.73 326 TYR A C 1
ATOM 2746 O O . TYR A 1 326 ? 4.775 7.015 -20.953 1.00 29.73 326 TYR A O 1
ATOM 2754 N N . TYR A 1 327 ? 6.632 7.929 -20.089 1.00 26.97 327 TYR A N 1
ATOM 2755 C CA . TYR A 1 327 ? 6.190 9.333 -20.112 1.00 26.97 327 TYR A CA 1
ATOM 2756 C C . TYR A 1 327 ? 6.615 10.112 -21.378 1.00 26.97 327 TYR A C 1
ATOM 2758 O O . TYR A 1 327 ? 6.691 11.337 -21.342 1.00 26.97 327 TYR A O 1
ATOM 2766 N N . LYS A 1 328 ? 6.929 9.455 -22.500 1.00 24.53 328 LYS A N 1
ATOM 2767 C CA . LYS A 1 328 ? 7.274 10.130 -23.776 1.00 24.53 328 LYS A CA 1
ATOM 2768 C C . LYS A 1 328 ? 6.134 10.170 -24.808 1.00 24.53 328 LYS A C 1
ATOM 2770 O O . LYS A 1 328 ? 6.344 10.698 -25.901 1.00 24.53 328 LYS A O 1
ATOM 2775 N N . LEU A 1 329 ? 4.953 9.635 -24.492 1.00 28.55 329 LEU A N 1
ATOM 2776 C CA . LEU A 1 329 ? 3.780 9.524 -25.380 1.00 28.55 329 LEU A CA 1
ATOM 2777 C C . LEU A 1 329 ? 2.488 9.731 -24.612 1.00 28.55 329 LEU A C 1
ATOM 2779 O O . LEU A 1 329 ? 1.521 10.254 -25.215 1.00 28.55 329 LEU A O 1
#

Radius of gyration: 20.21 Å; chains: 1; bounding box: 55×45×54 Å

Sequence (329 aa):
MAGCNVLVYGSGNCEIAALIEEEIELLGKVDHPEIKIFARGYILENSCLAMYKRFSSLKDEIGQVKRGGLYEYFYDGEEKIERHEMVLAKSSEKETFEECLQMGIKRLNADEIFLVLIGQSNATGLFWDFVAERPSKLRYEDLSQVLYRLGKRNRVKFHIIMDIPTWHGVEFPYMLVRHPYIETLFIYERRKPFHLLPIAKWLTRAQTEEMNYLEALYKYYPGYKINMDHVIWRKCKECWKNYWQYSSHESWKAFYDAYKEAVIYSATRQLEHKMKINFKTEIIPKQSREITIRELQEYLVEMYHTTFDDKNIQLWLTDLKTCTDYYKL

pLDDT: mean 73.23, std 21.76, range [24.53, 98.19]

Organism: NCBI:txid3018743

Secondary structure (DSSP, 8-state):
---EEEEEEEEEEHHHHHHHHHHHHHHTT---TTEEEEEEEEEESS--TTTTTTSGGGTTTSPPPSS-EEEEEEE-SS-EEEEEE-----TTSHHHHHHHHHHHHHHH--SEEEEEEEE-EETTEEEEE-SSSS-EEEEHHHHHHHHHHHHHHHT-EEEEEEEESSPPPTHHHHHHHT-TTEEEEEEEE-SSTT----HHHHHHHHHHTT--HHHHHHHHS-EEEEP--HHHHHHHHHHHHHHHHS-SHHHHHHHHHHHHHHEEE-GGGGSS----------------SPPPHHHHHHHHHHHHSS---HHHHHHHHHHHHHHHHHTT-

Foldseek 3Di:
DQAAQEEEQAAEEQQQLQVLVVLVVLLLVDAAQSYWYKYKHQRHDPQPPLPCVVVVVCVVVRDGRDQHGIWIWTDNNPDTDTDDDNDNDPSQDLVNVLVSVLVSCVRNVDQEYEYEYHYEDAQFFGRFDRPDLDIHHNGLVSVLVSLQVSCVVSVHAYAYEYEYAADYDLVNLLSNLVRPRYPWYKYAHDPDPRDTDSVSCLVVVCVVVVHDSVLSCLAPTWTKIFDSDNVLSVQLVVLVVVCVVPPDPVSVVSNVVSVCVGIGTGPVVPPPDPPPVPPPDPCPPPCPDDQDLVNVQVVCCVSNVHHDDSVVSVVVVVRVVVRVVVVPD